Protein AF-0000000068399308 (afdb_homodimer)

Foldseek 3Di:
DQCQDDQDDDPQWTWTDHPVGIDIDNVVVVCCCQQPVVLVVLQVLLVVVCVVCVFVVVCNVLSVVLNVCSNHDDVVSVVSSVVVVVVCVVQVQWGWDQDPPPPRDTDTDRNVPVVPVVPPPDDDD/DQCQDDQDDDPQWTWTDDPVGIDIDNVVVVCCCQQPVVLVVLQVLLVVVCVVCVFVVVCNVLSVVLNVCSNHDDVVSVVSSVVVVVVCVVQVQWGWDQDPPPPRDTDTDRNVPVVPVVPPPPPDD

Secondary structure (DSSP, 8-state):
-------EEETTEEEEEETTEEEEE-HHHHHHIIIIIHHHHHHHHHHHHHHHTTT-GGGHHHHHHHHTTSSS--HHHHHHHHHHHHHHHHTTTEEEEEESSSS--EEEEEHHHHHHTTGGG----/-------EEETTEEEEEETTEEEEE-HHHHHHIIIIIHHHHHHHHHHHHHHHTTT-GGGHHHHHHHHTTSSS--HHHHHHHHHHHHHHHHTTTEEEEEESSSS--EEEEEHHHHHHGGGGGSS--

Radius of gyration: 27.24 Å; Cα contacts (8 Å, |Δi|>4): 311; chains: 2; bounding box: 40×94×61 Å

Structure (mmCIF, N/CA/C/O backbone):
data_AF-0000000068399308-model_v1
#
loop_
_entity.id
_entity.type
_entity.pdbx_description
1 polymer 'Uncharacterized protein LOC113787748'
#
loop_
_atom_site.group_PDB
_atom_site.id
_atom_site.type_symbol
_atom_site.label_atom_id
_atom_site.label_alt_id
_atom_site.label_comp_id
_atom_site.label_asym_id
_atom_site.label_entity_id
_atom_site.label_seq_id
_atom_site.pdbx_PDB_ins_code
_atom_site.Cartn_x
_atom_site.Cartn_y
_atom_site.Cartn_z
_atom_site.occupancy
_atom_site.B_iso_or_equiv
_atom_site.auth_seq_id
_atom_site.auth_comp_id
_atom_site.auth_asym_id
_atom_site.auth_atom_id
_atom_site.pdbx_PDB_model_num
ATOM 1 N N . MET A 1 1 ? -19.453 37.094 15.891 1 27.92 1 MET A N 1
ATOM 2 C CA . MET A 1 1 ? -19.266 36.25 14.711 1 27.92 1 MET A CA 1
ATOM 3 C C . MET A 1 1 ? -17.844 36.375 14.172 1 27.92 1 MET A C 1
ATOM 5 O O . MET A 1 1 ? -17.438 37.438 13.711 1 27.92 1 MET A O 1
ATOM 9 N N . GLU A 1 2 ? -16.797 35.938 14.938 1 38.34 2 GLU A N 1
ATOM 10 C CA . GLU A 1 2 ? -15.375 36.156 14.68 1 38.34 2 GLU A CA 1
ATOM 11 C C . GLU A 1 2 ? -14.992 35.75 13.266 1 38.34 2 GLU A C 1
ATOM 13 O O . GLU A 1 2 ? -15.445 34.688 12.781 1 38.34 2 GLU A O 1
ATOM 18 N N . ASP A 1 3 ? -14.906 36.688 12.398 1 38.88 3 ASP A N 1
ATOM 19 C CA . ASP A 1 3 ? -14.562 36.594 10.984 1 38.88 3 ASP A CA 1
ATOM 20 C C . ASP A 1 3 ? -13.391 35.656 10.758 1 38.88 3 ASP A C 1
ATOM 22 O O . ASP A 1 3 ? -12.242 36 11.031 1 38.88 3 ASP A O 1
ATOM 26 N N . LEU A 1 4 ? -13.414 34.406 11.289 1 45.75 4 LEU A N 1
ATOM 27 C CA . LEU A 1 4 ? -12.422 33.531 10.688 1 45.75 4 LEU A CA 1
ATOM 28 C C . LEU A 1 4 ? -12.148 33.906 9.242 1 45.75 4 LEU A C 1
ATOM 30 O O . LEU A 1 4 ? -13.062 33.906 8.406 1 45.75 4 LEU A O 1
ATOM 34 N N . GLY A 1 5 ? -11.406 34.969 9.086 1 51.38 5 GLY A N 1
ATOM 35 C CA . GLY A 1 5 ? -11.094 35.375 7.73 1 51.38 5 GLY A CA 1
ATOM 36 C C . GLY A 1 5 ? -11.156 34.219 6.73 1 51.38 5 GLY A C 1
ATOM 37 O O . GLY A 1 5 ? -11.5 33.094 7.082 1 51.38 5 GLY A O 1
ATOM 38 N N . THR A 1 6 ? -11 34.531 5.43 1 59.31 6 THR A N 1
ATOM 39 C CA . THR A 1 6 ? -11.148 33.75 4.199 1 59.31 6 THR A CA 1
ATOM 40 C C . THR A 1 6 ? -10.242 32.531 4.211 1 59.31 6 THR A C 1
ATOM 42 O O . THR A 1 6 ? -9.023 32.656 4.367 1 59.31 6 THR A O 1
ATOM 45 N N . LEU A 1 7 ? -10.742 31.422 4.742 1 59.53 7 LEU A N 1
ATOM 46 C CA . LEU A 1 7 ? -10.086 30.141 4.492 1 59.53 7 LEU A CA 1
ATOM 47 C C . LEU A 1 7 ? -9.695 30.016 3.023 1 59.53 7 LEU A C 1
ATOM 49 O O . LEU A 1 7 ? -10.531 30.188 2.135 1 59.53 7 LEU A O 1
ATOM 53 N N . ARG A 1 8 ? -8.391 30.172 2.805 1 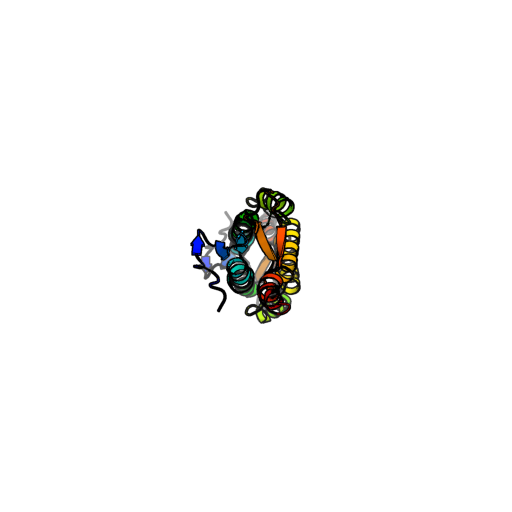74.12 8 ARG A N 1
ATOM 54 C CA . ARG A 1 8 ? -7.898 29.92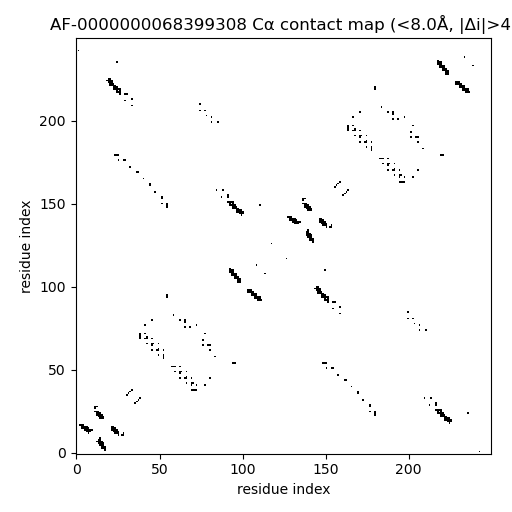2 1.452 1 74.12 8 ARG A CA 1
ATOM 55 C C . ARG A 1 8 ? -7.199 28.578 1.355 1 74.12 8 ARG A C 1
ATOM 57 O O . ARG A 1 8 ? -6.785 28.016 2.371 1 74.12 8 ARG A O 1
ATOM 64 N N . HIS A 1 9 ? -7.457 27.969 0.328 1 73.62 9 HIS A N 1
ATOM 65 C CA . HIS A 1 9 ? -6.73 26.75 -0.009 1 73.62 9 HIS A CA 1
ATOM 66 C C . HIS A 1 9 ? -5.609 27.031 -1.006 1 73.62 9 HIS A C 1
ATOM 68 O O . HIS A 1 9 ? -5.824 27.703 -2.008 1 73.62 9 HIS A O 1
ATOM 74 N N . PHE A 1 10 ? -4.422 26.719 -0.503 1 71.56 10 PHE A N 1
ATOM 75 C CA . PHE A 1 10 ? -3.27 26.859 -1.385 1 71.56 10 PHE A CA 1
ATOM 76 C C . PHE A 1 10 ? -2.512 25.547 -1.504 1 71.56 10 PHE A C 1
ATOM 78 O O . PHE A 1 10 ? -1.977 25.031 -0.515 1 71.56 10 PHE A O 1
ATOM 85 N N . LEU A 1 11 ? -2.504 24.922 -2.609 1 73.88 11 LEU A N 1
ATOM 86 C CA . LEU A 1 11 ? -1.76 23.703 -2.893 1 73.88 11 LEU A CA 1
ATOM 87 C C . LEU A 1 11 ? -2.109 22.609 -1.889 1 73.88 11 LEU A C 1
ATOM 89 O O . LEU A 1 11 ? -1.225 21.906 -1.407 1 73.88 11 LEU A O 1
ATOM 93 N N . GLY A 1 12 ? -3.338 22.641 -1.432 1 80.44 12 GLY A N 1
ATOM 94 C CA . GLY A 1 12 ? -3.773 21.594 -0.534 1 80.44 12 GLY A CA 1
ATOM 95 C C . GLY A 1 12 ? -3.598 21.938 0.931 1 80.44 12 GLY A C 1
ATOM 96 O O . GLY A 1 12 ? -3.855 21.109 1.809 1 80.44 12 GLY A O 1
ATOM 97 N N . ILE A 1 13 ? -3.193 23.172 1.208 1 90.94 13 ILE A N 1
ATOM 98 C CA . ILE A 1 13 ? -3.037 23.672 2.566 1 90.94 13 ILE A CA 1
ATOM 99 C C . ILE A 1 13 ? -4.168 24.641 2.889 1 90.94 13 ILE A C 1
ATOM 101 O O . ILE A 1 13 ? -4.465 25.547 2.098 1 90.94 13 ILE A O 1
ATOM 105 N N . GLU A 1 14 ? -4.809 24.438 3.979 1 92 14 GLU A N 1
ATOM 106 C CA . GLU A 1 14 ? -5.82 25.359 4.484 1 92 14 GLU A CA 1
ATOM 107 C C . GLU A 1 14 ? -5.184 26.469 5.309 1 92 14 GLU A C 1
ATOM 109 O O . GLU A 1 14 ? -4.398 26.219 6.219 1 92 14 GLU A O 1
ATOM 114 N N . VAL A 1 15 ? -5.523 27.734 4.883 1 89.5 15 VAL A N 1
ATOM 115 C CA . VAL A 1 15 ? -4.992 28.891 5.598 1 89.5 15 VAL A CA 1
ATOM 116 C C . VAL A 1 15 ? -6.137 29.703 6.203 1 89.5 15 VAL A C 1
ATOM 118 O O . VAL A 1 15 ? -7.078 30.078 5.5 1 89.5 15 VAL A O 1
ATOM 121 N N . ALA A 1 16 ? -6.129 29.828 7.52 1 87.06 16 ALA A N 1
ATOM 122 C CA . ALA A 1 16 ? -7.086 30.688 8.211 1 87.06 16 ALA A CA 1
ATOM 123 C C . ALA A 1 16 ? -6.387 31.891 8.836 1 87.06 16 ALA A C 1
ATOM 125 O O . ALA A 1 16 ? -5.305 31.766 9.422 1 87.06 16 ALA A O 1
ATOM 126 N N . TYR A 1 17 ? -6.949 33.031 8.602 1 84.19 17 TYR A N 1
ATOM 127 C CA . TYR A 1 17 ? -6.371 34.281 9.109 1 84.19 17 TYR A CA 1
ATOM 128 C C . TYR A 1 17 ? -7.211 34.844 10.25 1 84.19 17 TYR A C 1
ATOM 130 O O . TYR A 1 17 ? -8.445 34.812 10.203 1 84.19 17 TYR A O 1
ATOM 138 N N . SER A 1 18 ? -6.5 35.219 11.289 1 79.56 18 SER A N 1
ATOM 139 C CA . SER A 1 18 ? -7.102 36 12.367 1 79.56 18 SER A CA 1
ATOM 140 C C . SER A 1 18 ? -6.195 37.156 12.805 1 79.56 18 SER A C 1
ATOM 142 O O . SER A 1 18 ? -5.027 37.188 12.414 1 79.56 18 SER A O 1
ATOM 144 N N . PRO A 1 19 ? -6.746 38.094 13.492 1 80.44 19 PRO A N 1
ATOM 145 C CA . PRO A 1 19 ? -5.902 39.188 14.008 1 80.44 19 PRO A CA 1
ATOM 146 C C . PRO A 1 19 ? -4.699 38.656 14.789 1 80.44 19 PRO A C 1
ATOM 148 O O . PRO A 1 19 ? -3.689 39.375 14.914 1 80.44 19 PRO A O 1
ATOM 151 N N . LYS A 1 20 ? -4.777 37.406 15.203 1 80.81 20 LYS A N 1
ATOM 152 C CA . LYS A 1 20 ? -3.709 36.812 16 1 80.81 20 LYS A CA 1
ATOM 153 C C . LYS A 1 20 ? -2.623 36.219 15.109 1 80.81 20 LYS A C 1
ATOM 155 O O . LYS A 1 20 ? -1.509 35.938 15.57 1 80.81 20 LYS A O 1
ATOM 160 N N . GLY A 1 21 ? -2.994 35.969 13.844 1 86.88 21 GLY A N 1
ATOM 161 C CA . GLY A 1 21 ? -2.016 35.375 12.945 1 86.88 21 GLY A CA 1
ATOM 162 C C . GLY A 1 21 ? -2.625 34.406 11.945 1 86.88 21 GLY A C 1
ATOM 163 O O . GLY A 1 21 ? -3.787 34.562 11.562 1 86.88 21 GLY A O 1
ATOM 164 N N . TYR A 1 22 ? -1.712 33.562 11.367 1 87.06 22 TYR A N 1
ATOM 165 C CA . TYR A 1 22 ? -2.113 32.594 10.344 1 87.06 22 TYR A CA 1
ATOM 166 C C . TYR A 1 22 ? -2.086 31.188 10.891 1 87.06 22 TYR A C 1
ATOM 168 O O . TYR A 1 22 ? -1.162 30.812 11.617 1 87.06 22 TYR A O 1
ATOM 176 N N . LEU A 1 23 ? -3.25 30.484 10.68 1 88.81 23 LEU A N 1
ATOM 177 C CA . LEU A 1 23 ? -3.328 29.062 10.992 1 88.81 23 LEU A CA 1
ATOM 178 C C . LEU A 1 23 ? -3.266 28.219 9.719 1 88.81 23 LEU A C 1
ATOM 180 O O . LEU A 1 23 ? -4.078 28.406 8.805 1 88.81 23 LEU A O 1
ATOM 184 N N . LEU A 1 24 ? -2.223 27.359 9.633 1 91.69 24 LEU A N 1
ATOM 185 C CA . LEU A 1 24 ? -2.066 26.469 8.492 1 91.69 24 LEU A CA 1
ATOM 186 C C . LEU A 1 24 ? -2.443 25.031 8.875 1 91.69 24 LEU A C 1
ATOM 188 O O . LEU A 1 24 ? -2.004 24.531 9.906 1 91.69 24 LEU A O 1
ATOM 192 N N . SER A 1 25 ? -3.299 24.391 8.055 1 93 25 SER A N 1
ATOM 193 C CA . SER A 1 25 ? -3.734 23.031 8.328 1 93 25 SER A CA 1
ATOM 194 C C . SER A 1 25 ? -3.746 22.188 7.055 1 93 25 SER A C 1
ATOM 196 O O . SER A 1 25 ? -4.047 22.688 5.973 1 93 25 SER A O 1
ATOM 198 N N . GLN A 1 26 ? -3.355 20.938 7.215 1 94.06 26 GLN A N 1
ATOM 199 C CA . GLN A 1 26 ? -3.492 19.953 6.145 1 94.06 26 GLN A CA 1
ATOM 200 C C . GLN A 1 26 ? -4.441 18.828 6.551 1 94.06 26 GLN A C 1
ATOM 202 O O . GLN A 1 26 ? -4.297 17.703 6.094 1 94.06 26 GLN A O 1
ATOM 207 N N . SER A 1 27 ? -5.387 19.156 7.375 1 93.88 27 SER A N 1
ATOM 208 C CA . SER A 1 27 ? -6.297 18.141 7.914 1 93.88 27 SER A CA 1
ATOM 209 C C . SER A 1 27 ? -7.098 17.469 6.801 1 93.88 27 SER A C 1
ATOM 211 O O . SER A 1 27 ? -7.277 16.25 6.805 1 93.88 27 SER A O 1
ATOM 213 N N . LYS A 1 28 ? -7.492 18.25 5.848 1 94.31 28 LYS A N 1
ATOM 214 C CA . LYS A 1 28 ? -8.273 17.672 4.75 1 94.31 28 LYS A CA 1
ATOM 215 C C . LYS A 1 28 ? -7.422 16.734 3.902 1 94.31 28 LYS A C 1
ATOM 217 O O . LYS A 1 28 ? -7.906 15.703 3.434 1 94.31 28 LYS A O 1
ATOM 222 N N . TYR A 1 29 ? -6.219 17.156 3.752 1 95.12 29 TYR A N 1
ATOM 223 C CA . TYR A 1 29 ? -5.30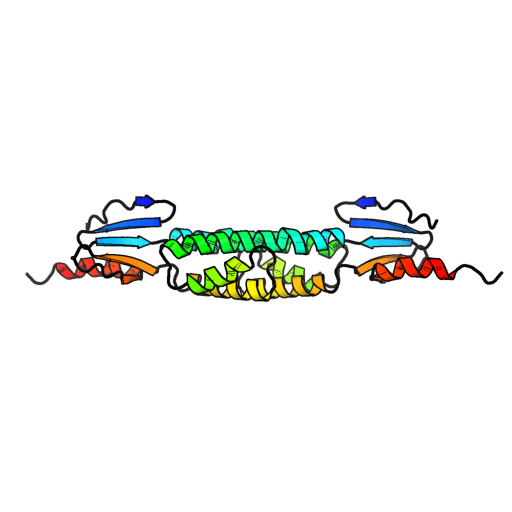5 16.312 2.99 1 95.12 29 TYR A CA 1
ATOM 224 C C . TYR A 1 29 ? -5.039 14.992 3.713 1 95.12 29 TYR A C 1
ATOM 226 O O . TYR A 1 29 ? -5.035 13.93 3.094 1 95.12 29 TYR A O 1
ATOM 234 N N . ILE A 1 30 ? -4.906 15.039 4.984 1 96.56 30 ILE A N 1
ATOM 235 C CA . ILE A 1 30 ? -4.676 13.844 5.781 1 96.56 30 ILE A CA 1
ATOM 236 C C . ILE A 1 30 ? -5.898 12.93 5.707 1 96.56 30 ILE A C 1
ATOM 238 O O . ILE A 1 30 ? -5.766 11.711 5.547 1 96.56 30 ILE A O 1
ATOM 242 N N . VAL A 1 31 ? -7.031 13.523 5.789 1 95.75 31 VAL A N 1
ATOM 243 C CA . VAL A 1 31 ? -8.266 12.75 5.695 1 95.75 31 VAL A CA 1
ATOM 244 C C . VAL A 1 31 ? -8.336 12.055 4.336 1 95.75 31 VAL A C 1
ATOM 246 O O . VAL A 1 31 ? -8.719 10.891 4.246 1 95.75 31 VAL A O 1
ATOM 249 N N . ASN A 1 32 ? -7.891 12.742 3.307 1 95.94 32 ASN A N 1
ATOM 250 C CA . ASN A 1 32 ? -7.867 12.141 1.976 1 95.94 32 ASN A CA 1
ATOM 251 C C . ASN A 1 32 ? -6.91 10.953 1.913 1 95.94 32 ASN A C 1
ATOM 253 O O . ASN A 1 32 ? -7.227 9.93 1.301 1 95.94 32 ASN A O 1
ATOM 257 N N . ILE A 1 33 ? -5.805 11.086 2.547 1 96.56 33 ILE A N 1
ATOM 258 C CA . ILE A 1 33 ? -4.852 9.984 2.58 1 96.56 33 ILE A CA 1
ATOM 259 C C . ILE A 1 33 ? -5.469 8.789 3.303 1 96.56 33 ILE A C 1
ATOM 261 O O . ILE A 1 33 ? -5.469 7.672 2.781 1 96.56 33 ILE A O 1
ATOM 265 N N . LEU A 1 34 ? -6.102 9.047 4.449 1 96.25 3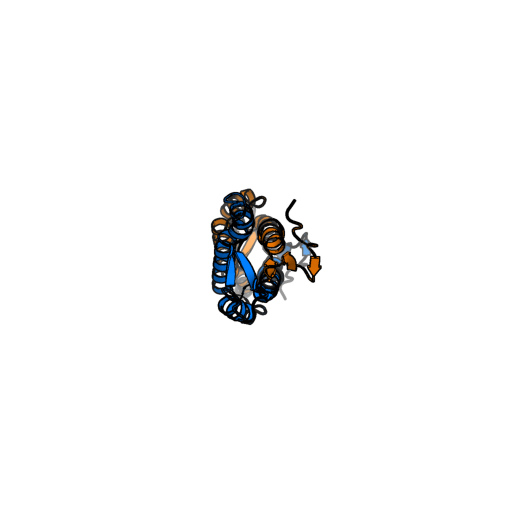4 LEU A N 1
ATOM 266 C CA . LEU A 1 34 ? -6.547 7.996 5.352 1 96.25 34 LEU A CA 1
ATOM 267 C C . LEU A 1 34 ? -7.812 7.328 4.824 1 96.25 34 LEU A C 1
ATOM 269 O O . LEU A 1 34 ? -8 6.121 5 1 96.25 34 LEU A O 1
ATOM 273 N N . GLU A 1 35 ? -8.609 8.055 4.098 1 96.25 35 GLU A N 1
ATOM 274 C CA . GLU A 1 35 ? -9.938 7.535 3.779 1 96.25 35 GLU A CA 1
ATOM 275 C C . GLU A 1 35 ? -10.062 7.203 2.295 1 96.25 35 GLU A C 1
ATOM 277 O O . GLU A 1 35 ? -10.992 6.504 1.885 1 96.25 35 GLU A O 1
ATOM 282 N N . GLN A 1 36 ? -9.102 7.684 1.514 1 95.62 36 GLN A N 1
ATOM 283 C CA . GLN A 1 36 ? -9.211 7.445 0.079 1 95.62 36 GLN A CA 1
ATOM 284 C C . GLN A 1 36 ? -7.973 6.746 -0.465 1 95.62 36 GLN A C 1
ATOM 286 O O . GLN A 1 36 ? -8.031 5.582 -0.864 1 95.62 36 GLN A O 1
ATOM 291 N N . ALA A 1 37 ? -6.828 7.41 -0.315 1 95.75 37 ALA A N 1
ATOM 292 C CA . ALA A 1 37 ? -5.621 6.863 -0.933 1 95.75 37 ALA A CA 1
ATOM 293 C C . ALA A 1 37 ? -5.23 5.535 -0.293 1 95.75 37 ALA A C 1
ATOM 295 O O . ALA A 1 37 ? -5.059 4.531 -0.988 1 95.75 37 ALA A O 1
ATOM 296 N N . TYR A 1 38 ? -5.219 5.512 1.005 1 97 38 TYR A N 1
ATOM 297 C CA . TYR A 1 38 ? -4.773 4.352 1.769 1 97 38 TYR A CA 1
ATOM 298 C C . TYR A 1 38 ? -5.676 3.15 1.518 1 97 38 TYR A C 1
ATOM 300 O O . TYR A 1 38 ? -5.207 2.082 1.122 1 97 38 TYR A O 1
ATOM 308 N N . PRO A 1 39 ? -6.984 3.234 1.577 1 97.38 39 PRO A N 1
ATOM 309 C CA . PRO A 1 39 ? -7.848 2.09 1.278 1 97.38 39 PRO A CA 1
ATOM 310 C C . PRO A 1 39 ? -7.805 1.688 -0.194 1 97.38 39 PRO A C 1
ATOM 312 O O . PRO A 1 39 ? -7.898 0.5 -0.516 1 97.38 39 PRO A O 1
ATOM 315 N N . THR A 1 40 ? -7.637 2.645 -1.091 1 97.56 40 THR A N 1
ATOM 316 C CA . THR A 1 40 ? -7.598 2.359 -2.521 1 97.56 40 THR A CA 1
ATOM 317 C C . THR A 1 40 ? -6.355 1.543 -2.873 1 97.56 40 THR A C 1
ATOM 319 O O . THR A 1 40 ? -6.434 0.591 -3.654 1 97.56 40 THR A O 1
ATOM 322 N N . LEU A 1 41 ? -5.25 1.895 -2.262 1 97.94 41 LEU A N 1
ATOM 323 C CA . LEU A 1 41 ? -4.012 1.159 -2.494 1 97.94 41 LEU A CA 1
ATOM 324 C C . LEU A 1 41 ? -4.117 -0.264 -1.957 1 97.94 41 LEU A C 1
ATOM 326 O O . LEU A 1 41 ? -3.66 -1.211 -2.602 1 97.94 41 LEU A O 1
ATOM 330 N N . TYR A 1 42 ? -4.754 -0.415 -0.798 1 98.25 42 TYR A N 1
ATOM 331 C CA . TYR A 1 42 ? -5.012 -1.728 -0.215 1 98.25 42 TYR A CA 1
ATOM 332 C C . TYR A 1 42 ? -5.84 -2.59 -1.16 1 98.25 42 TYR A C 1
ATOM 334 O O . TYR A 1 42 ? -5.465 -3.725 -1.465 1 98.25 42 TYR A O 1
ATOM 342 N N . ARG A 1 43 ? -6.879 -2.021 -1.68 1 98.19 43 ARG A N 1
ATOM 343 C CA . ARG A 1 43 ? -7.785 -2.738 -2.57 1 98.19 43 ARG A CA 1
ATOM 344 C C . ARG A 1 43 ? -7.074 -3.168 -3.848 1 98.19 43 ARG A C 1
ATOM 346 O O . ARG A 1 43 ? -7.238 -4.297 -4.309 1 98.19 43 ARG A O 1
ATOM 353 N N . THR A 1 44 ? -6.273 -2.279 -4.355 1 98 44 THR A N 1
ATOM 354 C CA . THR A 1 44 ? -5.539 -2.57 -5.582 1 98 44 THR A CA 1
ATOM 355 C C . THR A 1 44 ? -4.625 -3.779 -5.395 1 98 44 THR A C 1
ATOM 357 O O . THR A 1 44 ? -4.629 -4.699 -6.211 1 98 44 THR A O 1
ATOM 360 N N . LEU A 1 45 ? -3.904 -3.787 -4.27 1 97.94 45 LEU A N 1
ATOM 361 C CA . LEU A 1 45 ? -2.973 -4.883 -4.027 1 97.94 45 LEU A CA 1
ATOM 362 C C . LEU A 1 45 ? -3.723 -6.18 -3.746 1 97.94 45 LEU A C 1
ATOM 364 O O . LEU A 1 45 ? -3.385 -7.23 -4.301 1 97.94 45 LEU A O 1
ATOM 368 N N . VAL A 1 46 ? -4.801 -6.094 -2.971 1 98.5 46 VAL A N 1
ATOM 369 C CA . VAL A 1 46 ? -5.57 -7.273 -2.596 1 98.5 46 VAL A CA 1
ATOM 370 C C . VAL A 1 46 ? -6.27 -7.848 -3.826 1 98.5 46 VAL A C 1
ATOM 372 O O . VAL A 1 46 ? -6.359 -9.062 -3.988 1 98.5 46 VAL A O 1
ATOM 375 N N . ASP A 1 47 ? -6.703 -7.039 -4.742 1 97.81 47 ASP A N 1
ATOM 376 C CA . ASP A 1 47 ? -7.301 -7.504 -5.992 1 97.81 47 ASP A CA 1
ATOM 377 C C . ASP A 1 47 ? -6.305 -8.336 -6.797 1 97.81 47 ASP A C 1
ATOM 379 O O . ASP A 1 47 ? -6.668 -9.367 -7.367 1 97.81 47 ASP A O 1
ATOM 383 N N . SER A 1 48 ? -5.105 -7.836 -6.812 1 97.31 48 SER A N 1
ATOM 384 C CA . SER A 1 48 ? -4.07 -8.586 -7.52 1 97.31 48 SER A CA 1
ATOM 385 C C . SER A 1 48 ? -3.83 -9.945 -6.867 1 97.31 48 SER A C 1
ATOM 387 O O . SER A 1 48 ? -3.617 -10.945 -7.559 1 97.31 48 SER A O 1
ATOM 389 N N . LEU A 1 49 ? -3.896 -10.031 -5.559 1 98 49 LEU A N 1
ATOM 390 C CA . LEU A 1 49 ? -3.691 -11.273 -4.836 1 98 49 LEU A CA 1
ATOM 391 C C . LEU A 1 49 ? -4.852 -12.234 -5.066 1 98 49 LEU A C 1
ATOM 393 O O . LEU A 1 49 ? -4.652 -13.445 -5.18 1 98 49 LEU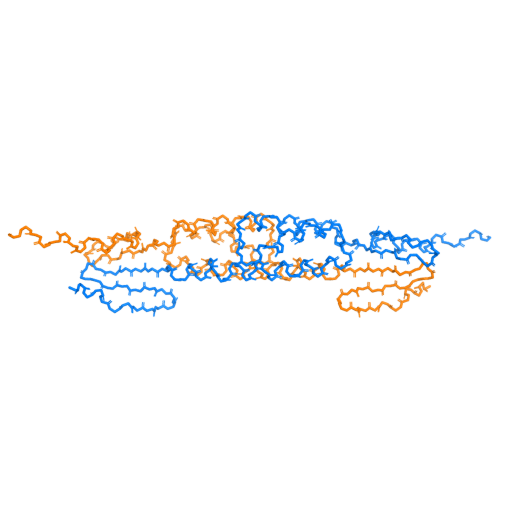 A O 1
ATOM 397 N N . VAL A 1 50 ? -6.109 -11.688 -5.129 1 97.88 50 VAL A N 1
ATOM 398 C CA . VAL A 1 50 ? -7.289 -12.508 -5.387 1 97.88 50 VAL A CA 1
ATOM 399 C C . VAL A 1 50 ? -7.141 -13.211 -6.734 1 97.88 50 VAL A C 1
ATOM 401 O O . VAL A 1 50 ? -7.445 -14.406 -6.855 1 97.88 50 VAL A O 1
ATOM 404 N N . TYR A 1 51 ? -6.57 -12.531 -7.672 1 96.19 51 TYR A N 1
ATOM 405 C CA . TYR A 1 51 ? -6.363 -13.094 -9 1 96.19 51 TYR A CA 1
ATOM 406 C C . TYR A 1 51 ? -5.375 -14.258 -8.945 1 96.19 51 TYR A C 1
ATOM 408 O O . TYR A 1 51 ? -5.535 -15.25 -9.664 1 96.19 51 TYR A O 1
ATOM 416 N N . LEU A 1 52 ? -4.398 -14.148 -8.117 1 95.81 52 LEU A N 1
ATOM 417 C CA . LEU A 1 52 ? -3.375 -15.18 -7.973 1 95.81 52 LEU A CA 1
ATOM 418 C C . LEU A 1 52 ? -3.979 -16.469 -7.441 1 95.81 52 LEU A C 1
ATOM 420 O O . LEU A 1 52 ? -3.479 -17.562 -7.73 1 95.81 52 LEU A O 1
ATOM 424 N N . THR A 1 53 ? -5.059 -16.391 -6.691 1 95.94 53 THR A N 1
ATOM 425 C CA . THR A 1 53 ? -5.602 -17.547 -6.004 1 95.94 53 THR A CA 1
ATOM 426 C C . THR A 1 53 ? -6.227 -18.516 -6.996 1 95.94 53 THR A C 1
ATOM 428 O O . THR A 1 53 ? -6.586 -19.641 -6.633 1 95.94 53 THR A O 1
ATOM 431 N N . ILE A 1 54 ? -6.352 -18.156 -8.258 1 92.75 54 ILE A N 1
ATOM 432 C CA . ILE A 1 54 ? -6.875 -19.031 -9.297 1 92.75 54 ILE A CA 1
ATOM 433 C C . ILE A 1 54 ? -6.047 -20.312 -9.344 1 92.75 54 ILE A C 1
ATOM 435 O O . ILE A 1 54 ? -6.602 -21.422 -9.398 1 92.75 54 ILE A O 1
ATOM 439 N N . ILE A 1 55 ? -4.672 -20.203 -9.227 1 92.06 55 ILE A N 1
ATOM 440 C CA . ILE A 1 55 ? -3.877 -21.422 -9.297 1 92.06 55 ILE A CA 1
ATOM 441 C C . ILE A 1 55 ? -2.988 -21.531 -8.062 1 92.06 55 ILE A C 1
ATOM 443 O O . ILE A 1 55 ? -2.094 -22.391 -8.008 1 92.06 55 ILE A O 1
ATOM 447 N N . ARG A 1 56 ? -3.146 -20.516 -7.109 1 93.81 56 ARG A N 1
ATOM 448 C CA . ARG A 1 56 ? -2.404 -20.547 -5.852 1 93.81 56 ARG A CA 1
ATOM 449 C C . ARG A 1 56 ? -3.342 -20.75 -4.668 1 93.81 56 ARG A C 1
ATOM 451 O O . ARG A 1 56 ? -3.52 -19.859 -3.84 1 93.81 56 ARG A O 1
ATOM 458 N N . PRO A 1 57 ? -3.91 -21.953 -4.582 1 93.25 57 PRO A N 1
ATOM 459 C CA . PRO A 1 57 ? -4.82 -22.234 -3.471 1 93.25 57 PRO A CA 1
ATOM 460 C C . PRO A 1 57 ? -4.125 -22.172 -2.111 1 93.25 57 PRO A C 1
ATOM 462 O O . PRO A 1 57 ? -4.789 -22 -1.085 1 93.25 57 PRO A O 1
ATOM 465 N N . ASP A 1 58 ? -2.799 -22.281 -2.014 1 95.81 58 ASP A N 1
ATOM 466 C CA . ASP A 1 58 ? -2.023 -22.266 -0.778 1 95.81 58 ASP A CA 1
ATOM 467 C C . ASP A 1 58 ? -2.166 -20.922 -0.056 1 95.81 58 ASP A C 1
ATOM 469 O O . ASP A 1 58 ? -2.021 -20.859 1.166 1 95.81 58 ASP A O 1
ATOM 473 N N . ILE A 1 59 ? -2.572 -19.859 -0.792 1 97.62 59 ILE A N 1
ATOM 474 C CA . ILE A 1 59 ? -2.756 -18.578 -0.121 1 97.62 59 ILE A CA 1
ATOM 475 C C . ILE A 1 59 ? -4.23 -18.188 -0.146 1 97.62 59 ILE A C 1
ATOM 477 O O . ILE A 1 59 ? -4.598 -17.094 0.282 1 97.62 59 ILE A O 1
ATOM 481 N N . GLY A 1 60 ? -5.07 -19.047 -0.735 1 97.94 60 GLY A N 1
ATOM 482 C CA . GLY A 1 60 ? -6.473 -18.734 -0.96 1 97.94 60 GLY A CA 1
ATOM 483 C C . GLY A 1 60 ? -7.188 -18.266 0.293 1 97.94 60 GLY A C 1
ATOM 484 O O . GLY A 1 60 ? -7.887 -17.25 0.273 1 97.94 60 GLY A O 1
ATOM 485 N N . TYR A 1 61 ? -6.918 -19 1.377 1 98.06 61 TYR A N 1
ATOM 486 C CA . TYR A 1 61 ? -7.617 -18.703 2.623 1 98.06 61 TYR A CA 1
ATOM 487 C C . TYR A 1 61 ? -7.23 -17.344 3.162 1 98.06 61 TYR A C 1
ATOM 489 O O . TYR A 1 61 ? -8.102 -16.516 3.48 1 98.06 61 TYR A O 1
ATOM 497 N N . ILE A 1 62 ? -5.969 -17.047 3.285 1 98.56 62 ILE A N 1
ATOM 498 C CA . ILE A 1 62 ? -5.504 -15.797 3.887 1 98.56 62 ILE A CA 1
ATOM 499 C C . ILE A 1 62 ? -5.879 -14.625 2.99 1 98.56 62 ILE A C 1
ATOM 501 O O . ILE A 1 62 ? -6.195 -13.539 3.482 1 98.56 62 ILE A O 1
ATOM 505 N N . VAL A 1 63 ? -5.914 -14.781 1.677 1 98.69 63 VAL A N 1
ATOM 506 C CA . VAL A 1 63 ? -6.316 -13.727 0.75 1 98.69 63 VAL A CA 1
ATOM 507 C C . VAL A 1 63 ? -7.812 -13.445 0.905 1 98.69 63 VAL A C 1
ATOM 509 O O . VAL A 1 63 ? -8.242 -12.297 0.844 1 98.69 63 VAL A O 1
ATOM 512 N N . HIS A 1 64 ? -8.555 -14.531 1.164 1 98.31 64 HIS A N 1
ATOM 513 C CA . HIS A 1 64 ? -9.984 -14.352 1.399 1 98.31 64 HIS A CA 1
ATOM 514 C C . HIS A 1 64 ? -10.242 -13.516 2.648 1 98.31 64 HIS A C 1
ATOM 516 O O . HIS A 1 64 ? -11.102 -12.633 2.645 1 98.31 64 HIS A O 1
ATOM 522 N N . ILE A 1 65 ? -9.484 -13.758 3.666 1 98.12 65 ILE A N 1
ATOM 523 C CA . ILE A 1 65 ? -9.633 -13.031 4.922 1 98.12 65 ILE A CA 1
ATOM 524 C C . ILE A 1 65 ? -9.359 -11.547 4.691 1 98.12 65 ILE A C 1
ATOM 526 O O . ILE A 1 65 ? -10.172 -10.695 5.047 1 98.12 65 ILE A O 1
ATOM 530 N N . VAL A 1 66 ? -8.219 -11.203 4.039 1 98.31 66 VAL A N 1
ATOM 531 C CA . VAL A 1 66 ? -7.859 -9.797 3.893 1 98.31 66 VAL A CA 1
ATOM 532 C C . VAL A 1 66 ? -8.812 -9.117 2.906 1 98.31 66 VAL A C 1
ATOM 534 O O . VAL A 1 66 ? -9.016 -7.906 2.967 1 98.31 66 VAL A O 1
ATOM 537 N N . ASN A 1 67 ? -9.422 -9.859 1.978 1 98.5 67 ASN A N 1
ATOM 538 C CA . ASN A 1 67 ? -10.352 -9.32 0.99 1 98.5 67 ASN A CA 1
ATOM 539 C C . ASN A 1 67 ? -11.641 -8.828 1.642 1 98.5 67 ASN A C 1
ATOM 541 O O . ASN A 1 67 ? -12.328 -7.973 1.092 1 98.5 67 ASN A O 1
ATOM 545 N N . GLN A 1 68 ? -11.906 -9.281 2.832 1 98.06 68 GLN A N 1
ATOM 546 C CA . GLN A 1 68 ? -13.109 -8.875 3.549 1 98.06 68 GLN A CA 1
ATOM 547 C C . GLN A 1 68 ? -12.992 -7.445 4.062 1 98.06 68 GLN A C 1
ATOM 549 O O . GLN A 1 68 ? -14 -6.793 4.344 1 98.06 68 GLN A O 1
ATOM 554 N N . PHE A 1 69 ? -11.812 -6.902 4.129 1 97.62 69 PHE A N 1
ATOM 555 C CA . PHE A 1 69 ? -11.594 -5.617 4.785 1 97.62 69 PHE A CA 1
ATOM 556 C C . PHE A 1 69 ? -11.172 -4.559 3.777 1 97.62 69 PHE A C 1
ATOM 558 O O . PHE A 1 69 ? -10.617 -3.523 4.152 1 97.62 69 PHE A O 1
ATOM 565 N N . VAL A 1 70 ? -11.438 -4.82 2.48 1 96.88 70 VAL A N 1
ATOM 566 C CA . VAL A 1 70 ? -10.953 -3.932 1.43 1 96.88 70 VAL A CA 1
ATOM 567 C C . VAL A 1 70 ? -11.641 -2.576 1.536 1 96.88 70 VAL A C 1
ATOM 569 O O . VAL A 1 70 ? -11.102 -1.559 1.098 1 96.88 70 VAL A O 1
ATOM 572 N N . VAL A 1 71 ? -12.836 -2.48 2.164 1 95 71 VAL A N 1
ATOM 573 C CA . VAL A 1 71 ? -13.602 -1.243 2.273 1 95 71 VAL A CA 1
ATOM 574 C C . VAL A 1 71 ? -12.984 -0.345 3.342 1 95 71 VAL A C 1
ATOM 576 O O . VAL A 1 71 ? -12.914 0.874 3.17 1 95 71 VAL A O 1
ATOM 579 N N . SER A 1 72 ? -12.523 -0.925 4.461 1 95.31 72 SER A N 1
ATOM 580 C CA . SER A 1 72 ? -11.938 -0.174 5.57 1 95.31 72 SER A CA 1
ATOM 581 C C . SER A 1 72 ? -10.75 -0.916 6.176 1 95.31 72 SER A C 1
ATOM 583 O O . SER A 1 72 ? -10.844 -1.423 7.297 1 95.31 72 SER A O 1
ATOM 585 N N . PRO A 1 73 ? -9.641 -0.916 5.441 1 97 73 PRO A N 1
ATOM 586 C CA . PRO A 1 73 ? -8.477 -1.647 5.938 1 97 73 PRO A CA 1
ATOM 587 C C . PRO A 1 73 ? -7.781 -0.935 7.098 1 97 73 PRO A C 1
ATOM 589 O O . PRO A 1 73 ? -7.695 0.296 7.105 1 97 73 PRO A O 1
ATOM 592 N N . THR A 1 74 ? -7.344 -1.662 8.094 1 95.44 74 THR A N 1
ATOM 593 C CA . THR A 1 74 ? -6.496 -1.153 9.164 1 95.44 74 THR A CA 1
ATOM 594 C C . THR A 1 74 ? -5.039 -1.535 8.938 1 95.44 74 THR A C 1
ATOM 596 O O . THR A 1 74 ? -4.719 -2.238 7.973 1 95.44 74 THR A O 1
ATOM 599 N N . THR A 1 75 ? -4.172 -1.083 9.781 1 94.06 75 THR A N 1
ATOM 600 C CA . THR A 1 75 ? -2.752 -1.395 9.664 1 94.06 75 THR A CA 1
ATOM 601 C C . THR A 1 75 ? -2.502 -2.881 9.906 1 94.06 75 THR A C 1
ATOM 603 O O . THR A 1 75 ? -1.568 -3.457 9.344 1 94.06 75 THR A O 1
ATOM 606 N N . VAL A 1 76 ? -3.369 -3.516 10.609 1 95.44 76 VAL A N 1
ATOM 607 C CA . VAL A 1 76 ? -3.242 -4.945 10.883 1 95.44 76 VAL A CA 1
ATOM 608 C C . VAL A 1 76 ? -3.463 -5.734 9.594 1 95.44 76 VAL A C 1
ATOM 610 O O . VAL A 1 76 ? -2.723 -6.676 9.305 1 95.44 76 VAL A O 1
ATOM 613 N N . HIS A 1 77 ? -4.461 -5.316 8.844 1 97.62 77 HIS A N 1
ATOM 614 C CA . HIS A 1 77 ? -4.746 -5.988 7.582 1 97.62 77 HIS A CA 1
ATOM 615 C C . HIS A 1 77 ? -3.6 -5.812 6.594 1 97.62 77 HIS A C 1
ATOM 617 O O . HIS A 1 77 ? -3.223 -6.758 5.898 1 97.62 77 HIS A O 1
ATOM 623 N N . TRP A 1 78 ? -2.998 -4.605 6.555 1 97.19 78 TRP A N 1
ATOM 624 C CA . TRP A 1 78 ? -1.841 -4.348 5.703 1 97.19 78 TRP A CA 1
ATOM 625 C C . TRP A 1 78 ? -0.674 -5.254 6.086 1 97.19 78 TRP A C 1
ATOM 627 O O . TRP A 1 78 ? 0.025 -5.777 5.215 1 97.19 78 TRP A O 1
ATOM 637 N N . ALA A 1 79 ? -0.485 -5.398 7.379 1 96.44 79 ALA A N 1
ATOM 638 C CA . ALA A 1 79 ? 0.607 -6.258 7.832 1 96.44 79 ALA A CA 1
ATOM 639 C C . ALA A 1 79 ? 0.451 -7.676 7.289 1 96.44 79 ALA A C 1
ATOM 641 O O . ALA A 1 79 ? 1.437 -8.32 6.922 1 96.44 79 ALA A O 1
ATOM 642 N N . VAL A 1 80 ? -0.753 -8.172 7.246 1 97.88 80 VAL A N 1
ATOM 643 C CA . VAL A 1 80 ? -1.021 -9.508 6.719 1 97.88 80 VAL A CA 1
ATOM 644 C C . VAL A 1 80 ? -0.71 -9.539 5.223 1 97.88 80 VAL A C 1
ATOM 646 O O . VAL A 1 80 ? -0.097 -10.492 4.73 1 97.88 80 VAL A O 1
ATOM 649 N N . VAL A 1 81 ? -1.132 -8.477 4.508 1 98.31 81 VAL A N 1
ATOM 650 C CA . VAL A 1 81 ? -0.857 -8.391 3.076 1 98.31 81 VAL A CA 1
ATOM 651 C C . VAL A 1 81 ? 0.651 -8.406 2.838 1 98.31 81 VAL A C 1
ATOM 653 O O . VAL A 1 81 ? 1.132 -9.094 1.929 1 98.31 81 VAL A O 1
ATOM 656 N N . LEU A 1 82 ? 1.427 -7.773 3.713 1 97.31 82 LEU A N 1
ATOM 657 C CA . LEU A 1 82 ? 2.879 -7.738 3.57 1 97.31 82 LEU A CA 1
ATOM 658 C C . LEU A 1 82 ? 3.482 -9.117 3.809 1 97.31 82 LEU A C 1
ATOM 660 O O . LEU A 1 82 ? 4.484 -9.477 3.186 1 97.31 82 LEU A O 1
ATOM 664 N N . ARG A 1 83 ? 2.896 -9.883 4.66 1 97.88 83 ARG A N 1
ATOM 665 C CA . ARG A 1 83 ? 3.342 -11.258 4.871 1 97.88 83 ARG A CA 1
ATOM 666 C C . ARG A 1 83 ? 3.09 -12.117 3.635 1 97.88 83 ARG A C 1
ATOM 668 O O . ARG A 1 83 ? 3.926 -12.945 3.266 1 97.88 83 ARG A O 1
ATOM 675 N N . ILE A 1 84 ? 1.928 -11.914 2.973 1 98.31 84 ILE A N 1
ATOM 676 C CA . ILE A 1 84 ? 1.616 -12.633 1.741 1 98.31 84 ILE A CA 1
ATOM 677 C C . ILE A 1 84 ? 2.648 -12.289 0.669 1 98.31 84 ILE A C 1
ATOM 679 O O . ILE A 1 84 ? 3.152 -13.172 -0.023 1 98.31 84 ILE A O 1
ATOM 683 N N . ILE A 1 85 ? 2.979 -10.984 0.56 1 97.81 85 ILE A N 1
ATOM 684 C CA . ILE A 1 85 ? 3.947 -10.516 -0.424 1 97.81 85 ILE A CA 1
ATOM 685 C C . ILE A 1 85 ? 5.301 -11.18 -0.175 1 97.81 85 ILE A C 1
ATOM 687 O O . ILE A 1 85 ? 5.949 -11.648 -1.112 1 97.81 85 ILE A O 1
ATOM 691 N N . ARG A 1 86 ? 5.746 -11.242 1.077 1 97.19 86 ARG A N 1
ATOM 692 C CA . ARG A 1 86 ? 7.004 -11.891 1.435 1 97.19 86 ARG A CA 1
ATOM 693 C C . ARG A 1 86 ? 6.98 -13.367 1.059 1 97.19 86 ARG A C 1
ATOM 695 O O . ARG A 1 86 ? 7.965 -13.891 0.532 1 97.19 86 ARG A O 1
ATOM 702 N N . TYR A 1 87 ? 5.879 -14.062 1.303 1 97.88 87 TYR A N 1
ATOM 703 C CA . TYR A 1 87 ? 5.707 -15.477 0.993 1 97.88 87 TYR A CA 1
ATOM 704 C C . TYR A 1 87 ? 5.828 -15.727 -0.506 1 97.88 87 TYR A C 1
ATOM 706 O O . TYR A 1 87 ? 6.504 -16.656 -0.932 1 97.88 87 TYR A O 1
ATOM 714 N N . LEU A 1 88 ? 5.188 -14.844 -1.261 1 97.06 88 LEU A N 1
ATOM 715 C CA . LEU A 1 88 ? 5.188 -14.984 -2.713 1 97.06 88 LEU A CA 1
ATOM 716 C C . LEU A 1 88 ? 6.594 -14.82 -3.275 1 97.06 88 LEU A C 1
ATOM 718 O O . LEU A 1 88 ? 6.957 -15.477 -4.254 1 97.06 88 LEU A O 1
ATOM 722 N N . ARG A 1 89 ? 7.363 -13.906 -2.648 1 96.25 89 ARG A N 1
ATOM 723 C CA . ARG A 1 89 ? 8.742 -13.727 -3.082 1 96.25 89 ARG A CA 1
ATOM 724 C C . ARG A 1 89 ? 9.531 -15.031 -2.975 1 96.25 89 ARG A C 1
ATOM 726 O O . ARG A 1 89 ? 10.352 -15.344 -3.842 1 96.25 89 ARG A O 1
ATOM 733 N N . GLY A 1 90 ? 9.219 -15.836 -2.035 1 96.5 90 GLY A N 1
ATOM 734 C CA . GLY A 1 90 ? 9.922 -17.094 -1.8 1 96.5 90 GLY A CA 1
ATOM 735 C C . GLY A 1 90 ? 9.336 -18.25 -2.58 1 96.5 90 GLY A C 1
ATOM 736 O O . GLY A 1 90 ? 9.945 -19.328 -2.646 1 96.5 90 GLY A O 1
ATOM 737 N N . THR A 1 91 ? 8.188 -18.031 -3.236 1 96.31 91 THR A N 1
ATOM 738 C CA . THR A 1 91 ? 7.504 -19.141 -3.904 1 96.31 91 THR A CA 1
ATOM 739 C C . THR A 1 91 ? 7.102 -18.75 -5.324 1 96.31 91 THR A C 1
ATOM 741 O O . THR A 1 91 ? 6.102 -19.234 -5.852 1 96.31 91 THR A O 1
ATOM 744 N N . GLN A 1 92 ? 7.73 -17.812 -5.914 1 93.56 92 GLN A N 1
ATOM 745 C CA . GLN A 1 92 ? 7.324 -17.172 -7.164 1 93.56 92 GLN A CA 1
ATOM 746 C C . GLN A 1 92 ? 7.34 -18.172 -8.32 1 93.56 92 GLN A C 1
ATOM 748 O O . GLN A 1 92 ? 6.656 -17.969 -9.328 1 93.56 92 GLN A O 1
ATOM 753 N N . PHE A 1 93 ? 7.984 -19.375 -8.141 1 91.81 93 PHE A N 1
ATOM 754 C CA . PHE A 1 93 ? 8.164 -20.25 -9.289 1 91.81 93 PHE A CA 1
ATOM 755 C C . PHE A 1 93 ? 7.367 -21.547 -9.109 1 91.81 93 PHE A C 1
ATOM 757 O O . PHE A 1 93 ? 7.555 -22.5 -9.859 1 91.81 93 PHE A O 1
ATOM 764 N N . GLN A 1 94 ? 6.555 -21.531 -8.125 1 91.12 94 GLN A N 1
ATOM 765 C CA . GLN A 1 94 ? 5.676 -22.672 -7.941 1 91.12 94 GLN A CA 1
ATOM 766 C C . GLN A 1 94 ? 4.621 -22.75 -9.047 1 91.12 94 GLN A C 1
ATOM 768 O O . GLN A 1 94 ? 4.078 -21.719 -9.453 1 91.12 94 GLN A O 1
ATOM 773 N N . SER A 1 95 ? 4.344 -23.906 -9.547 1 91.06 95 SER A N 1
ATOM 774 C CA . SER A 1 95 ? 3.365 -24.172 -10.594 1 91.06 95 SER A CA 1
ATOM 775 C C . SER A 1 95 ? 2.5 -25.375 -10.258 1 91.06 95 SER A C 1
ATOM 777 O O . SER A 1 95 ? 2.789 -26.109 -9.305 1 91.06 95 SER A O 1
ATOM 779 N N . ILE A 1 96 ? 1.41 -25.5 -10.93 1 89.75 96 ILE A N 1
ATOM 780 C CA . ILE A 1 96 ? 0.529 -26.641 -10.789 1 89.75 96 ILE A CA 1
ATOM 781 C C . ILE A 1 96 ? 0.677 -27.562 -12 1 89.75 96 ILE A C 1
ATOM 783 O O . ILE A 1 96 ? 0.657 -27.094 -13.141 1 89.75 96 ILE A O 1
ATOM 787 N N . LEU A 1 97 ? 0.853 -28.844 -11.773 1 87.56 97 LEU A N 1
ATOM 788 C CA . LEU A 1 97 ? 0.954 -29.859 -12.82 1 87.56 97 LEU A CA 1
ATOM 789 C C . LEU A 1 97 ? -0.292 -30.734 -12.852 1 87.56 97 LEU A C 1
ATOM 791 O O . LEU A 1 97 ? -0.697 -31.281 -11.828 1 87.56 97 LEU A O 1
ATOM 795 N N . PHE A 1 98 ? -0.952 -30.719 -14.055 1 84.44 98 PHE A N 1
ATOM 796 C CA . PHE A 1 98 ? -2.033 -31.672 -14.328 1 84.44 98 PHE A CA 1
ATOM 797 C C . PHE A 1 98 ? -1.54 -32.812 -15.188 1 84.44 98 PHE A C 1
ATOM 799 O O . PHE A 1 98 ? -1.225 -32.656 -16.359 1 84.44 98 PHE A O 1
ATOM 806 N N . LEU A 1 99 ? -1.487 -34 -14.539 1 82.88 99 LEU A N 1
ATOM 807 C CA . LEU A 1 99 ? -0.941 -35.156 -15.234 1 82.88 99 LEU A CA 1
ATOM 808 C C . LEU A 1 99 ? -1.974 -35.75 -16.188 1 82.88 99 LEU A C 1
ATOM 810 O O . LEU A 1 99 ? -3.172 -35.75 -15.891 1 82.88 99 LEU A O 1
ATOM 814 N N . SER A 1 100 ? -1.512 -35.969 -17.375 1 76.44 100 SER A N 1
ATOM 815 C CA . SER A 1 100 ? -2.357 -36.594 -18.375 1 76.44 100 SER A CA 1
ATOM 816 C C . SER A 1 100 ? -2.854 -37.938 -17.906 1 76.44 100 SER A C 1
ATOM 818 O O . SER A 1 100 ? -3.896 -38.438 -18.359 1 76.44 100 SER A O 1
ATOM 820 N N . SER A 1 101 ? -2.002 -38.531 -17.078 1 70.56 101 SER A N 1
ATOM 821 C CA . SER A 1 101 ? -2.459 -39.844 -16.641 1 70.56 101 SER A CA 1
ATOM 822 C C . SER A 1 101 ? -3.695 -39.719 -15.758 1 70.56 101 SER A C 1
ATOM 824 O O . SER A 1 101 ? -3.971 -38.656 -15.195 1 70.56 101 SER A O 1
ATOM 826 N N . SER A 1 102 ? -4.625 -40.656 -15.797 1 59.44 102 SER A N 1
ATOM 827 C CA . SER A 1 102 ? -5.98 -40.812 -15.266 1 59.44 102 SER A CA 1
ATOM 828 C C . SER A 1 102 ? -6.102 -40.188 -13.883 1 59.44 102 SER A C 1
ATOM 830 O O . SER A 1 102 ? -7.207 -40 -13.367 1 59.44 102 SER A O 1
ATOM 832 N N . SER A 1 103 ? -5.023 -40.188 -13.086 1 56.84 103 SER A N 1
ATOM 833 C CA . SER A 1 103 ? -5.414 -39.812 -11.727 1 56.84 103 SER A CA 1
ATOM 834 C C . SER A 1 103 ? -5.371 -38.312 -11.539 1 56.84 103 SER A C 1
ATOM 836 O O . SER A 1 103 ? -4.41 -37.656 -11.953 1 56.84 103 SER A O 1
ATOM 838 N N . LEU A 1 104 ? -6.41 -37.656 -11.672 1 54 104 LEU A N 1
ATOM 839 C CA . LEU A 1 104 ? -6.727 -36.25 -11.477 1 54 104 LEU A CA 1
ATOM 840 C C . LEU A 1 104 ? -5.926 -35.688 -10.312 1 54 104 LEU A C 1
ATOM 842 O O . LEU A 1 104 ? -6.492 -35.344 -9.273 1 54 104 LEU A O 1
ATOM 846 N N . GLU A 1 105 ? -4.508 -36.219 -10.234 1 55.03 105 GLU A N 1
ATOM 847 C CA . GLU A 1 105 ? -3.799 -35.656 -9.086 1 55.03 105 GLU A CA 1
ATOM 848 C C . GLU A 1 105 ? -3.236 -34.281 -9.398 1 55.03 105 GLU A C 1
ATOM 850 O O . GLU A 1 105 ? -2.557 -34.094 -10.414 1 55.03 105 GLU A O 1
ATOM 855 N N . LEU A 1 106 ? -3.729 -33.219 -8.883 1 56 106 LEU A N 1
ATOM 856 C CA . LEU A 1 106 ? -3.205 -31.859 -8.898 1 56 106 LEU A CA 1
ATOM 857 C C . LEU A 1 106 ? -1.91 -31.766 -8.094 1 56 106 LEU A C 1
ATOM 859 O O . LEU A 1 106 ? -1.879 -32.125 -6.914 1 56 106 LEU A O 1
ATOM 863 N N . ARG A 1 107 ? -0.642 -31.75 -8.766 1 60.84 107 ARG A N 1
ATOM 864 C CA . ARG A 1 107 ? 0.595 -31.562 -8.016 1 60.84 107 ARG A CA 1
ATOM 865 C C . ARG A 1 107 ? 1.158 -30.156 -8.203 1 60.84 107 ARG A C 1
ATOM 867 O O . ARG A 1 107 ? 1.15 -29.625 -9.32 1 60.84 107 ARG A O 1
ATOM 874 N N . VAL A 1 108 ? 1.362 -29.438 -7.184 1 55.62 108 VAL A N 1
ATOM 875 C CA . VAL A 1 108 ? 2.033 -28.141 -7.18 1 55.62 108 VAL A CA 1
ATOM 876 C C . VAL A 1 108 ? 3.539 -28.344 -7.348 1 55.62 108 VAL A C 1
ATOM 878 O O . VAL A 1 108 ? 4.145 -29.172 -6.66 1 55.62 108 VAL A O 1
ATOM 881 N N . TYR A 1 109 ? 4.18 -28.016 -8.516 1 60.19 109 TYR A N 1
ATOM 882 C CA . TYR A 1 109 ? 5.605 -28.172 -8.773 1 60.19 109 TYR A CA 1
ATOM 883 C C . TYR A 1 109 ? 6.293 -26.828 -8.922 1 60.19 109 TYR A C 1
ATOM 885 O O . TYR A 1 109 ? 5.652 -25.828 -9.289 1 60.19 109 TYR A O 1
ATOM 893 N N . SER A 1 110 ? 7.539 -26.844 -8.312 1 57.38 110 SER A N 1
ATOM 894 C CA . SER A 1 110 ? 8.367 -25.703 -8.656 1 57.38 110 SER A CA 1
ATOM 895 C C . SER A 1 110 ? 8.836 -25.766 -10.109 1 57.38 110 SER A C 1
ATOM 897 O O . SER A 1 110 ? 9.078 -26.859 -10.625 1 57.38 110 SER A O 1
ATOM 899 N N . ASP A 1 111 ? 8.57 -24.844 -10.891 1 56.12 111 ASP A N 1
ATOM 900 C CA . ASP A 1 111 ? 8.867 -24.781 -12.32 1 56.12 111 ASP A CA 1
ATOM 901 C C . ASP A 1 111 ? 10.25 -25.344 -12.617 1 56.12 111 ASP A C 1
ATOM 903 O O . ASP A 1 111 ? 10.477 -25.938 -13.68 1 56.12 111 ASP A O 1
ATOM 907 N N . VAL A 1 112 ? 11.203 -25.219 -11.711 1 55.34 112 VAL A N 1
ATOM 908 C CA . VAL A 1 112 ? 12.578 -25.625 -12.008 1 55.34 112 VAL A CA 1
ATOM 909 C C . VAL A 1 112 ? 12.641 -27.141 -12.203 1 55.34 112 VAL A C 1
ATOM 911 O O . VAL A 1 112 ? 13.43 -27.625 -13.008 1 55.34 112 VAL A O 1
ATOM 914 N N . ASP A 1 113 ? 11.742 -27.828 -11.656 1 54.5 113 ASP A N 1
ATOM 915 C CA . ASP A 1 113 ? 11.859 -29.281 -11.672 1 54.5 113 ASP A CA 1
ATOM 916 C C . ASP A 1 113 ? 11.406 -29.859 -13.008 1 54.5 113 ASP A C 1
ATOM 918 O O . ASP A 1 113 ? 11.875 -30.922 -13.422 1 54.5 113 ASP A O 1
ATOM 922 N N . TRP A 1 114 ? 10.586 -29.234 -13.586 1 52.53 114 TRP A N 1
ATOM 923 C CA . TRP A 1 114 ? 9.977 -29.812 -14.781 1 52.53 114 TRP A CA 1
ATOM 924 C C . TRP A 1 114 ? 10.969 -29.828 -15.945 1 52.53 114 TRP A C 1
ATOM 926 O O . TRP A 1 114 ? 11.016 -30.797 -16.703 1 52.53 114 TRP A O 1
ATOM 936 N N . VAL A 1 115 ? 11.844 -28.922 -16.016 1 51 115 VAL A N 1
ATOM 937 C CA . VAL A 1 115 ? 12.797 -28.875 -17.125 1 51 115 VAL A CA 1
ATOM 938 C C . VAL A 1 115 ? 13.844 -29.984 -16.938 1 51 115 VAL A C 1
ATOM 940 O O . VAL A 1 115 ? 14.297 -30.578 -17.906 1 51 115 VAL A O 1
ATOM 943 N N . SER A 1 116 ? 14.102 -30.328 -15.781 1 48.38 116 SER A N 1
ATOM 944 C CA . SER A 1 116 ? 15.219 -31.219 -15.523 1 48.38 116 SER A CA 1
ATOM 945 C C . SER A 1 116 ? 14.859 -32.656 -15.852 1 48.38 116 SER A C 1
ATOM 947 O O . SER A 1 116 ? 15.734 -33.469 -16.203 1 48.38 116 SER A O 1
ATOM 949 N N . ASP A 1 117 ? 13.641 -33 -15.758 1 47.69 117 ASP A N 1
ATOM 950 C CA . ASP A 1 117 ? 13.336 -34.406 -15.875 1 47.69 117 ASP A CA 1
ATOM 951 C C . ASP A 1 117 ? 13.344 -34.844 -17.344 1 47.69 117 ASP A C 1
ATOM 953 O O . ASP A 1 117 ? 13.266 -36.062 -17.625 1 47.69 117 ASP A O 1
ATOM 957 N N . THR A 1 118 ? 13.375 -33.969 -18.25 1 42.22 118 THR A N 1
ATOM 958 C CA . THR A 1 118 ? 13.359 -34.438 -19.625 1 42.22 118 THR A CA 1
ATOM 959 C C . THR A 1 118 ? 14.719 -35 -20.031 1 42.22 118 THR A C 1
ATOM 961 O O . THR A 1 118 ? 14.836 -35.688 -21.047 1 42.22 118 THR A O 1
ATOM 964 N N . THR A 1 119 ? 15.758 -34.688 -19.281 1 42.28 119 THR A N 1
ATOM 965 C CA . THR A 1 119 ? 17.062 -35.094 -19.797 1 42.28 119 THR A CA 1
ATOM 966 C C . THR A 1 119 ? 17.328 -36.562 -19.516 1 42.28 119 THR A C 1
ATOM 968 O O . THR A 1 119 ? 18.234 -37.156 -20.094 1 42.28 119 THR A O 1
ATOM 971 N N . TYR A 1 120 ? 16.719 -37.031 -18.391 1 41.59 120 TYR A N 1
ATOM 972 C CA . TYR A 1 120 ? 17.312 -38.312 -18.016 1 41.59 120 TYR A CA 1
ATOM 973 C C . TYR A 1 120 ? 16.734 -39.469 -18.844 1 41.59 120 TYR A C 1
ATOM 975 O O . TYR A 1 120 ? 16.828 -40.625 -18.469 1 41.59 120 TYR A O 1
ATOM 983 N N . ARG A 1 121 ? 15.883 -39.219 -19.906 1 44.62 121 ARG A N 1
ATOM 984 C CA . ARG A 1 121 ? 15.391 -40.406 -20.578 1 44.62 121 ARG A CA 1
ATOM 985 C C . ARG A 1 121 ? 16.391 -40.906 -21.609 1 44.62 121 ARG A C 1
ATOM 987 O O . ARG A 1 121 ? 16.031 -41.719 -22.5 1 44.62 121 ARG A O 1
ATOM 994 N N . LYS A 1 122 ? 17.609 -40.406 -21.781 1 40.62 122 LYS A N 1
ATOM 995 C CA . LYS A 1 122 ? 18.391 -40.875 -22.922 1 40.62 122 LYS A CA 1
ATOM 996 C C . LYS A 1 122 ? 18.641 -42.375 -22.859 1 40.62 122 LYS A C 1
ATOM 998 O O . LYS A 1 122 ? 18.406 -43.094 -23.844 1 40.62 122 LYS A O 1
ATOM 1003 N N . SER A 1 123 ? 19.844 -42.75 -22.328 1 35.06 123 SER A N 1
ATOM 1004 C CA . SER A 1 123 ? 20.891 -43.469 -23.047 1 35.06 123 SER A CA 1
ATOM 1005 C C . SER A 1 123 ? 20.625 -44.969 -23.078 1 35.06 123 SER A C 1
ATOM 1007 O O . SER A 1 123 ? 21.344 -45.719 -23.734 1 35.06 123 SER A O 1
ATOM 1009 N N . THR A 1 124 ? 19.906 -45.562 -22 1 36.34 124 THR A N 1
ATOM 1010 C CA . THR A 1 124 ? 20.562 -46.875 -21.906 1 36.34 124 THR A CA 1
ATOM 1011 C C . THR A 1 124 ? 20 -47.844 -22.953 1 36.34 124 THR A C 1
ATOM 1013 O O . THR A 1 124 ? 18.859 -48.281 -22.844 1 36.34 124 THR A O 1
ATOM 1016 N N . THR A 1 125 ? 19.844 -47.469 -24.312 1 33.47 125 THR A N 1
ATOM 1017 C CA . THR A 1 125 ? 19.766 -48.594 -25.219 1 33.47 125 THR A CA 1
ATOM 1018 C C . THR A 1 125 ? 21.078 -49.375 -25.219 1 33.47 125 THR A C 1
ATOM 1020 O O . THR A 1 125 ? 22.141 -48.812 -25 1 33.47 125 THR A O 1
ATOM 1023 N N . MET B 1 1 ? 15.156 -31.625 -28.891 1 27.52 1 MET B N 1
ATOM 1024 C CA . MET B 1 1 ? 14.492 -30.328 -28.828 1 27.52 1 MET B CA 1
ATOM 1025 C C . MET B 1 1 ? 13.094 -30.453 -28.234 1 27.52 1 MET B C 1
ATOM 1027 O O . MET B 1 1 ? 12.227 -31.094 -28.828 1 27.52 1 MET B O 1
ATOM 1031 N N . GLU B 1 2 ? 12.961 -30.797 -26.922 1 38.31 2 GLU B N 1
ATOM 1032 C CA . GLU B 1 2 ? 11.703 -31.141 -26.25 1 38.31 2 GLU B CA 1
ATOM 1033 C C . GLU B 1 2 ? 10.648 -30.062 -26.5 1 38.31 2 GLU B C 1
ATOM 1035 O O . GLU B 1 2 ? 10.945 -28.859 -26.422 1 38.31 2 GLU B O 1
ATOM 1040 N N . ASP B 1 3 ? 9.812 -30.297 -27.438 1 38.94 3 ASP B N 1
ATOM 1041 C CA . ASP B 1 3 ? 8.68 -29.469 -27.844 1 38.94 3 ASP B CA 1
ATOM 1042 C C . AS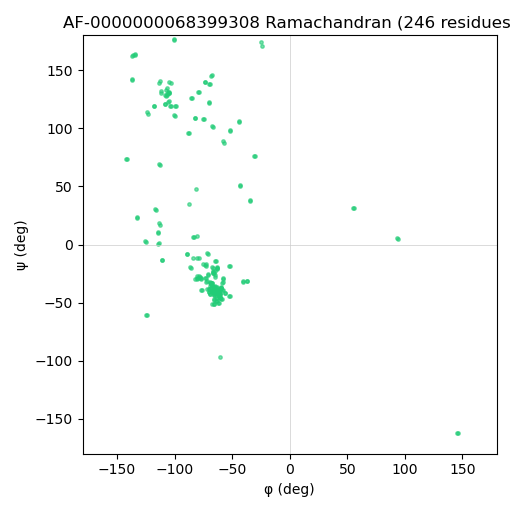P B 1 3 ? 7.93 -28.938 -26.641 1 38.94 3 ASP B C 1
ATOM 1044 O O . ASP B 1 3 ? 7.176 -29.672 -25.984 1 38.94 3 ASP B O 1
ATOM 1048 N N . LEU B 1 4 ? 8.617 -28.328 -25.641 1 45.72 4 LEU B N 1
ATOM 1049 C CA . LEU B 1 4 ? 7.754 -27.562 -24.734 1 45.72 4 LEU B CA 1
ATOM 1050 C C . LEU B 1 4 ? 6.539 -27.016 -25.484 1 45.72 4 LEU B C 1
ATOM 1052 O O . LEU B 1 4 ? 6.684 -26.266 -26.438 1 45.72 4 LEU B O 1
ATOM 1056 N N . GLY B 1 5 ? 5.617 -27.891 -25.734 1 51.69 5 GLY B N 1
ATOM 1057 C CA . GLY B 1 5 ? 4.426 -27.422 -26.422 1 51.69 5 GLY B CA 1
ATOM 1058 C C . GLY B 1 5 ? 4.168 -25.938 -26.234 1 51.69 5 GLY B C 1
ATOM 1059 O O . GLY B 1 5 ? 4.957 -25.25 -25.578 1 51.69 5 GLY B O 1
ATOM 1060 N N . THR B 1 6 ? 3.23 -25.344 -26.953 1 60.34 6 THR B N 1
ATOM 1061 C CA . THR B 1 6 ? 2.816 -23.953 -27.141 1 60.34 6 THR B CA 1
ATOM 1062 C C . THR B 1 6 ? 2.441 -23.312 -25.812 1 60.34 6 THR B C 1
ATOM 1064 O O . THR B 1 6 ? 1.566 -23.812 -25.094 1 60.34 6 THR B O 1
ATOM 1067 N N . LEU B 1 7 ? 3.42 -22.766 -25.125 1 59.91 7 LEU B N 1
ATOM 1068 C CA . LEU B 1 7 ? 3.104 -21.859 -24.031 1 59.91 7 LEU B CA 1
ATOM 1069 C C . LEU B 1 7 ? 2.002 -20.891 -24.438 1 59.91 7 LEU B C 1
ATOM 1071 O O . LEU B 1 7 ? 2.102 -20.219 -25.469 1 59.91 7 LEU B O 1
ATOM 1075 N N . ARG B 1 8 ? 0.824 -21.141 -23.891 1 74.44 8 ARG B N 1
ATOM 1076 C CA . ARG B 1 8 ? -0.26 -20.188 -24.109 1 74.44 8 ARG B CA 1
ATOM 1077 C C . ARG B 1 8 ? -0.51 -19.344 -22.859 1 74.44 8 ARG B C 1
ATOM 1079 O O . ARG B 1 8 ? -0.115 -19.734 -21.75 1 74.44 8 ARG B O 1
ATOM 1086 N N . HIS B 1 9 ? -0.736 -18.156 -23.094 1 74.12 9 HIS B N 1
ATOM 1087 C CA . HIS B 1 9 ? -1.173 -17.266 -22.031 1 74.12 9 HIS B CA 1
ATOM 1088 C C . HIS B 1 9 ? -2.684 -17.062 -22.062 1 74.12 9 HIS B C 1
ATOM 1090 O O . HIS B 1 9 ? -3.254 -16.797 -23.125 1 74.12 9 HIS B O 1
ATOM 1096 N N . PHE B 1 10 ? -3.248 -17.484 -20.938 1 72.06 10 PHE B N 1
ATOM 1097 C CA . PHE B 1 10 ? -4.684 -17.266 -20.812 1 72.06 10 PHE B CA 1
ATOM 1098 C C . PHE B 1 10 ? -5.008 -16.469 -19.547 1 72.06 10 PHE B C 1
ATOM 1100 O O . PHE B 1 10 ? -4.734 -16.922 -18.438 1 72.06 10 PHE B O 1
ATOM 1107 N N . LEU B 1 11 ? -5.484 -15.312 -19.672 1 74.31 11 LEU B N 1
ATOM 1108 C CA . LEU B 1 11 ? -5.918 -14.461 -18.562 1 74.31 11 LEU B CA 1
ATOM 1109 C C . LEU B 1 11 ? -4.801 -14.281 -17.547 1 74.31 11 LEU B C 1
ATOM 1111 O O . LEU B 1 11 ? -5.047 -14.336 -16.344 1 74.31 11 LEU B O 1
ATOM 1115 N N . GLY B 1 12 ? -3.58 -14.305 -18.047 1 80.69 12 GLY B N 1
ATOM 1116 C CA . GLY B 1 12 ? -2.465 -14.062 -17.141 1 80.69 12 GLY B CA 1
ATOM 1117 C C . GLY B 1 12 ? -1.871 -15.336 -16.578 1 80.69 12 GLY B C 1
ATOM 1118 O O . GLY B 1 12 ? -0.963 -15.281 -15.742 1 80.69 12 GLY B O 1
ATOM 1119 N N . ILE B 1 13 ? -2.355 -16.484 -17.031 1 91.12 13 ILE B N 1
ATOM 1120 C CA . ILE B 1 13 ? -1.846 -17.781 -16.625 1 91.12 13 ILE B CA 1
ATOM 1121 C C . ILE B 1 13 ? -1.029 -18.391 -17.766 1 91.12 13 ILE B C 1
ATOM 1123 O O . ILE B 1 13 ? -1.472 -18.406 -18.906 1 91.12 13 ILE B O 1
ATOM 1127 N N . GLU B 1 14 ? 0.148 -18.812 -17.469 1 92.25 14 GLU B N 1
ATOM 1128 C CA . GLU B 1 14 ? 0.987 -19.547 -18.406 1 92.25 14 GLU B CA 1
ATOM 1129 C C . GLU B 1 14 ? 0.673 -21.031 -18.391 1 92.25 14 GLU B C 1
ATOM 1131 O O . GLU B 1 14 ? 0.644 -21.656 -17.328 1 92.25 14 GLU B O 1
ATOM 1136 N N . VAL B 1 15 ? 0.375 -21.562 -19.641 1 89.5 15 VAL B N 1
ATOM 1137 C CA . VAL B 1 15 ? 0.068 -22.984 -19.766 1 89.5 15 VAL B CA 1
ATOM 1138 C C . VAL B 1 15 ? 1.103 -23.656 -20.656 1 89.5 15 VAL B C 1
ATOM 1140 O O . VAL B 1 15 ? 1.351 -23.203 -21.781 1 89.5 15 VAL B O 1
ATOM 1143 N N . ALA B 1 16 ? 1.816 -24.625 -20.109 1 87.12 16 ALA B N 1
ATOM 1144 C CA . ALA B 1 16 ? 2.738 -25.453 -20.891 1 87.12 16 ALA B CA 1
ATOM 1145 C C . ALA B 1 16 ? 2.242 -26.891 -21 1 87.12 16 ALA B C 1
ATOM 1147 O O . ALA B 1 16 ? 1.777 -27.469 -20 1 87.12 16 ALA B O 1
ATOM 1148 N N . TYR B 1 17 ? 2.24 -27.375 -22.203 1 84.44 17 TYR B N 1
ATOM 1149 C CA . TYR B 1 17 ? 1.761 -28.734 -22.453 1 84.44 17 TYR B CA 1
ATOM 1150 C C . TYR B 1 17 ? 2.92 -29.672 -22.75 1 84.44 17 TYR B C 1
ATOM 1152 O O . TYR B 1 17 ? 3.869 -29.297 -23.453 1 84.44 17 TYR B O 1
ATOM 1160 N N . SER B 1 18 ? 2.852 -30.828 -22.109 1 79.31 18 SER B N 1
ATOM 1161 C CA . SER B 1 18 ? 3.742 -31.938 -22.438 1 79.31 18 SER B CA 1
ATOM 1162 C C . SER B 1 18 ? 2.984 -33.25 -22.484 1 79.31 18 SER B C 1
ATOM 1164 O O . SER B 1 18 ? 1.832 -33.344 -22.047 1 79.31 18 SER B O 1
ATOM 1166 N N . PRO B 1 19 ? 3.555 -34.25 -23.094 1 80.5 19 PRO B N 1
ATOM 1167 C CA . PRO B 1 19 ? 2.916 -35.562 -23.094 1 80.5 19 PRO B CA 1
ATOM 1168 C C . PRO B 1 19 ? 2.547 -36.031 -21.688 1 80.5 19 PRO B C 1
ATOM 1170 O O . PRO B 1 19 ? 1.644 -36.844 -21.531 1 80.5 19 PRO B O 1
ATOM 1173 N N . LYS B 1 20 ? 3.178 -35.406 -20.703 1 80.88 20 LYS B N 1
ATOM 1174 C CA . LYS B 1 20 ? 2.943 -35.781 -19.312 1 80.88 20 LYS B CA 1
ATOM 1175 C C . LYS B 1 20 ? 1.747 -35.062 -18.719 1 80.88 20 LYS B C 1
ATOM 1177 O O . LYS B 1 20 ? 1.2 -35.469 -17.703 1 80.88 20 LYS B O 1
ATOM 1182 N N . GLY B 1 21 ? 1.383 -33.938 -19.359 1 86.88 21 GLY B N 1
ATOM 1183 C CA . GLY B 1 21 ? 0.257 -33.188 -18.844 1 86.88 21 GLY B CA 1
ATOM 1184 C C . GLY B 1 21 ? 0.419 -31.688 -19.031 1 86.88 21 GLY B C 1
ATOM 1185 O O . GLY B 1 21 ? 1.076 -31.234 -19.984 1 86.88 21 GLY B O 1
ATOM 1186 N N . TYR B 1 22 ? -0.412 -30.938 -18.234 1 87.25 22 TYR B N 1
ATOM 1187 C CA . TYR B 1 22 ? -0.428 -29.484 -18.312 1 87.25 22 TYR B CA 1
ATOM 1188 C C . TYR B 1 22 ? 0.222 -28.859 -17.094 1 87.25 22 TYR B C 1
ATOM 1190 O O . TYR B 1 22 ? 0.005 -29.328 -15.961 1 87.25 22 TYR B O 1
ATOM 1198 N N . LEU B 1 23 ? 1.201 -27.938 -17.375 1 88.88 23 LEU B N 1
ATOM 1199 C CA . LEU B 1 23 ? 1.798 -27.125 -16.328 1 88.88 23 LEU B CA 1
ATOM 1200 C C . LEU B 1 23 ? 1.24 -25.703 -16.344 1 88.88 23 LEU B C 1
ATOM 1202 O O . LEU B 1 23 ? 1.305 -25.016 -17.375 1 88.88 23 LEU B O 1
ATOM 1206 N N . LEU B 1 24 ? 0.591 -25.297 -15.219 1 91.81 24 LEU B N 1
ATOM 1207 C CA . LEU B 1 24 ? 0.054 -23.953 -15.078 1 91.81 24 LEU B CA 1
ATOM 1208 C C . LEU B 1 24 ? 0.929 -23.109 -14.156 1 91.81 24 LEU B C 1
ATOM 1210 O O . LEU B 1 24 ? 1.3 -23.562 -13.07 1 91.81 24 LEU B O 1
ATOM 1214 N N . SER B 1 25 ? 1.301 -21.891 -14.602 1 93.12 25 SER B N 1
ATOM 1215 C CA . SER B 1 25 ? 2.146 -21 -13.805 1 93.12 25 SER B CA 1
ATOM 1216 C C . SER B 1 25 ? 1.648 -19.562 -13.859 1 93.12 25 SER B C 1
ATOM 1218 O O . SER B 1 25 ? 1.141 -19.109 -14.891 1 93.12 25 SER B O 1
ATOM 1220 N N . GLN B 1 26 ? 1.734 -18.906 -12.734 1 94.12 26 GLN B N 1
ATOM 1221 C CA . GLN B 1 26 ? 1.485 -17.469 -12.664 1 94.12 26 GLN B CA 1
ATOM 1222 C C . GLN B 1 26 ? 2.744 -16.703 -12.25 1 94.12 26 GLN B C 1
ATOM 1224 O O . GLN B 1 26 ? 2.662 -15.648 -11.625 1 94.12 26 GLN B O 1
ATOM 1229 N N . SER B 1 27 ? 3.887 -17.234 -12.594 1 94 27 SER B N 1
ATOM 1230 C CA . SER B 1 27 ? 5.16 -16.656 -12.18 1 94 27 SER B CA 1
ATOM 1231 C C . SER B 1 27 ? 5.332 -15.25 -12.719 1 94 27 SER B C 1
ATOM 1233 O O . SER B 1 27 ? 5.785 -14.352 -12 1 94 27 SER B O 1
ATOM 1235 N N . LYS B 1 28 ? 4.906 -15.039 -13.922 1 94.38 28 LYS B N 1
ATOM 1236 C CA . LYS B 1 28 ? 5.043 -13.711 -14.508 1 94.38 28 LYS B CA 1
ATOM 1237 C C . LYS B 1 28 ? 4.133 -12.703 -13.805 1 94.38 28 LYS B C 1
ATOM 1239 O O . LYS B 1 28 ? 4.512 -11.547 -13.617 1 94.38 28 LYS B O 1
ATOM 1244 N N . TYR B 1 29 ? 2.994 -13.211 -13.477 1 95.12 29 TYR B N 1
ATOM 1245 C CA . TYR B 1 29 ? 2.061 -12.344 -12.766 1 95.12 29 TYR B CA 1
ATOM 1246 C C . TYR B 1 29 ? 2.598 -11.977 -11.383 1 95.12 29 TYR B C 1
ATOM 1248 O O . TYR B 1 29 ? 2.514 -10.82 -10.969 1 95.12 29 TYR B O 1
ATOM 1256 N N . ILE B 1 30 ? 3.209 -12.891 -10.727 1 96.62 30 ILE B N 1
ATOM 1257 C CA . ILE B 1 30 ? 3.787 -12.648 -9.414 1 96.62 30 ILE B CA 1
ATOM 1258 C C . ILE B 1 30 ? 4.938 -11.648 -9.531 1 96.62 30 ILE B C 1
ATOM 1260 O O . ILE B 1 30 ? 5.051 -10.727 -8.719 1 96.62 30 ILE B O 1
ATOM 1264 N N . VAL B 1 31 ? 5.715 -11.828 -10.531 1 95.75 31 VAL B N 1
ATOM 1265 C CA . VAL B 1 31 ? 6.824 -10.906 -10.758 1 95.75 31 VAL B CA 1
ATOM 1266 C C . VAL B 1 31 ? 6.289 -9.492 -10.984 1 95.75 31 VAL B C 1
ATOM 1268 O O . VAL B 1 31 ? 6.84 -8.523 -10.461 1 95.75 31 VAL B O 1
ATOM 1271 N N . ASN B 1 32 ? 5.176 -9.398 -11.688 1 95.94 32 ASN B N 1
ATOM 1272 C CA . ASN B 1 32 ? 4.559 -8.094 -11.914 1 95.94 32 ASN B CA 1
ATOM 1273 C C . ASN B 1 32 ? 4.078 -7.469 -10.602 1 95.94 32 ASN B C 1
ATOM 1275 O O . ASN B 1 32 ? 4.238 -6.266 -10.391 1 95.94 32 ASN B O 1
ATOM 1279 N N . ILE B 1 33 ? 3.541 -8.266 -9.758 1 96.56 33 ILE B N 1
ATOM 1280 C CA . ILE B 1 33 ? 3.094 -7.766 -8.469 1 96.56 33 ILE B CA 1
ATOM 1281 C C . ILE B 1 33 ? 4.293 -7.258 -7.668 1 96.56 33 ILE B C 1
ATOM 1283 O O . ILE B 1 33 ? 4.281 -6.129 -7.172 1 96.56 33 ILE B O 1
ATOM 1287 N N . LEU B 1 34 ? 5.371 -8.039 -7.645 1 96.31 34 LEU B N 1
ATOM 1288 C CA . LEU B 1 34 ? 6.5 -7.793 -6.754 1 96.31 34 LEU B CA 1
ATOM 1289 C C . LEU B 1 34 ? 7.367 -6.652 -7.281 1 96.31 34 LEU B C 1
ATOM 1291 O O . LEU B 1 34 ? 7.922 -5.879 -6.496 1 96.31 34 LEU B O 1
ATOM 1295 N N . GLU B 1 35 ? 7.402 -6.465 -8.578 1 96.25 35 GLU B N 1
ATOM 1296 C CA . GLU B 1 35 ? 8.391 -5.551 -9.133 1 96.25 35 GLU B CA 1
ATOM 1297 C C . GLU B 1 35 ? 7.73 -4.293 -9.688 1 96.25 35 GLU B C 1
ATOM 1299 O O . GLU B 1 35 ? 8.406 -3.291 -9.945 1 96.25 35 GLU B O 1
ATOM 1304 N N . GLN B 1 36 ? 6.402 -4.348 -9.836 1 95.62 36 GLN B N 1
ATOM 1305 C CA . GLN B 1 36 ? 5.738 -3.191 -10.43 1 95.62 36 GLN B CA 1
ATOM 1306 C C . GLN B 1 36 ? 4.637 -2.662 -9.516 1 95.62 36 GLN B C 1
ATOM 1308 O O . GLN B 1 36 ? 4.754 -1.564 -8.969 1 95.62 36 GLN B O 1
ATOM 1313 N N . ALA B 1 37 ? 3.652 -3.521 -9.242 1 95.81 37 ALA B N 1
ATOM 1314 C CA . ALA B 1 37 ? 2.498 -3.039 -8.492 1 95.81 37 ALA B CA 1
ATOM 1315 C C . ALA B 1 37 ? 2.896 -2.643 -7.07 1 95.81 37 ALA B C 1
ATOM 1317 O O . ALA B 1 37 ? 2.623 -1.523 -6.633 1 95.81 37 ALA B O 1
ATOM 1318 N N . TYR B 1 38 ? 3.633 -3.492 -6.434 1 97.06 38 TYR B N 1
ATOM 1319 C CA . TYR B 1 38 ? 4.012 -3.314 -5.035 1 97.06 38 TYR B CA 1
ATOM 1320 C C . TYR B 1 38 ? 4.887 -2.078 -4.859 1 97.06 38 TYR B C 1
ATOM 1322 O O . TYR B 1 38 ? 4.566 -1.191 -4.066 1 97.06 38 TYR B O 1
ATOM 1330 N N . PRO B 1 39 ? 5.918 -1.833 -5.621 1 97.38 39 PRO B N 1
ATOM 1331 C CA . PRO B 1 39 ? 6.723 -0.615 -5.484 1 97.38 39 PRO B CA 1
ATOM 1332 C C . PRO B 1 39 ? 5.961 0.643 -5.898 1 97.38 39 PRO B C 1
ATOM 1334 O O . PRO B 1 39 ? 6.16 1.709 -5.312 1 97.38 39 PRO B O 1
ATOM 1337 N N . THR B 1 40 ? 5.074 0.523 -6.871 1 97.56 40 THR B N 1
ATOM 1338 C CA . THR B 1 40 ? 4.309 1.67 -7.348 1 97.56 40 THR B CA 1
ATOM 1339 C C . THR B 1 40 ? 3.346 2.16 -6.273 1 97.56 40 THR B C 1
ATOM 1341 O O . THR B 1 40 ? 3.211 3.365 -6.055 1 97.56 40 THR B O 1
ATOM 1344 N N . LEU B 1 41 ? 2.732 1.222 -5.594 1 97.94 41 LEU B N 1
ATOM 1345 C CA . LEU B 1 41 ? 1.817 1.575 -4.516 1 97.94 41 LEU B CA 1
ATOM 1346 C C . LEU B 1 41 ? 2.568 2.232 -3.361 1 97.94 41 LEU B C 1
ATOM 1348 O O . LEU B 1 41 ? 2.086 3.207 -2.777 1 97.94 41 LEU B O 1
ATOM 1352 N N . TYR B 1 42 ? 3.768 1.734 -3.066 1 98.25 42 TYR B N 1
ATOM 1353 C CA . TYR B 1 42 ? 4.637 2.322 -2.053 1 98.25 42 TYR B CA 1
ATOM 1354 C C . TYR B 1 42 ? 4.973 3.77 -2.396 1 98.25 42 TYR B C 1
ATOM 1356 O O . TYR B 1 42 ? 4.793 4.668 -1.571 1 98.25 42 TYR B O 1
ATOM 1364 N N . ARG B 1 43 ? 5.344 3.988 -3.615 1 98.25 43 ARG B N 1
ATOM 1365 C CA . ARG B 1 43 ? 5.738 5.316 -4.078 1 98.25 43 ARG B CA 1
ATOM 1366 C C . ARG B 1 43 ? 4.566 6.289 -4.004 1 98.25 43 ARG B C 1
ATOM 1368 O O . ARG B 1 43 ? 4.727 7.43 -3.562 1 98.25 43 ARG B O 1
ATOM 1375 N N . THR B 1 44 ? 3.422 5.801 -4.383 1 98 44 THR B N 1
ATOM 1376 C CA . THR B 1 44 ? 2.227 6.637 -4.363 1 98 44 THR B CA 1
ATOM 1377 C C . THR B 1 44 ? 1.926 7.121 -2.947 1 98 44 THR B C 1
ATOM 1379 O O . THR B 1 44 ? 1.701 8.312 -2.727 1 98 44 THR B O 1
ATOM 1382 N N . LEU B 1 45 ? 2 6.188 -2.002 1 98 45 LEU B N 1
ATOM 1383 C CA . LEU B 1 45 ? 1.687 6.551 -0.625 1 98 45 LEU B CA 1
ATOM 1384 C C . LEU B 1 45 ? 2.764 7.461 -0.043 1 98 45 LEU B C 1
ATOM 1386 O O . LEU B 1 45 ? 2.453 8.477 0.585 1 98 45 LEU B O 1
ATOM 1390 N N . VAL B 1 46 ? 4.027 7.156 -0.338 1 98.5 46 VAL B N 1
ATOM 1391 C CA . VAL B 1 46 ? 5.141 7.93 0.199 1 98.5 46 VAL B CA 1
ATOM 1392 C C . VAL B 1 46 ? 5.141 9.328 -0.405 1 98.5 46 VAL B C 1
ATOM 1394 O O . VAL B 1 46 ? 5.426 10.312 0.285 1 98.5 46 VAL B O 1
ATOM 1397 N N . ASP B 1 47 ? 4.754 9.484 -1.624 1 97.81 47 ASP B N 1
ATOM 1398 C CA . ASP B 1 47 ? 4.633 10.797 -2.252 1 97.81 47 ASP B CA 1
ATOM 1399 C C . ASP B 1 47 ? 3.609 11.664 -1.521 1 97.81 47 ASP B C 1
ATOM 1401 O O . ASP B 1 47 ? 3.838 12.859 -1.309 1 97.81 47 ASP B O 1
ATOM 1405 N N . SER B 1 48 ? 2.535 11.016 -1.197 1 97.31 48 SER B N 1
ATOM 1406 C CA . SER B 1 48 ? 1.515 11.742 -0.45 1 97.31 48 SER B CA 1
ATOM 1407 C C . SER B 1 48 ? 2.041 12.195 0.909 1 97.31 48 SER B C 1
ATOM 1409 O O . SER B 1 48 ? 1.732 13.297 1.365 1 97.31 48 SER B O 1
ATOM 1411 N N . LEU B 1 49 ? 2.854 11.391 1.555 1 98 49 LEU B N 1
ATOM 1412 C CA . LEU B 1 49 ? 3.422 11.727 2.855 1 98 49 LEU B CA 1
ATOM 1413 C C . LEU B 1 49 ? 4.449 12.852 2.729 1 98 49 LEU B C 1
ATOM 1415 O O . LEU B 1 49 ? 4.539 13.719 3.598 1 98 49 LEU B O 1
ATOM 1419 N N . VAL B 1 50 ? 5.262 12.828 1.62 1 97.88 50 VAL B N 1
ATOM 1420 C CA . VAL B 1 50 ? 6.25 13.875 1.381 1 97.88 50 VAL B CA 1
ATOM 1421 C C . VAL B 1 50 ? 5.555 15.234 1.282 1 97.88 50 VAL B C 1
ATOM 1423 O O . VAL B 1 50 ? 6.027 16.219 1.85 1 97.88 50 VAL B O 1
ATOM 1426 N N . TYR B 1 51 ? 4.402 15.234 0.692 1 96.19 51 TYR B N 1
ATOM 1427 C CA . TYR B 1 51 ? 3.637 16.469 0.548 1 96.19 51 TYR B CA 1
ATOM 1428 C C . TYR B 1 51 ? 3.188 17 1.907 1 96.19 51 TYR B C 1
ATOM 1430 O O . TYR B 1 51 ? 3.16 18.203 2.135 1 96.19 51 TYR B O 1
ATOM 1438 N N . LEU B 1 52 ? 2.859 16.109 2.781 1 95.69 52 LEU B N 1
ATOM 1439 C CA . LEU B 1 52 ? 2.398 16.469 4.117 1 95.69 52 LEU B CA 1
ATOM 1440 C C . LEU B 1 52 ? 3.504 17.156 4.902 1 95.69 52 LEU B C 1
ATOM 1442 O O . LEU B 1 52 ? 3.223 17.984 5.773 1 95.69 52 LEU B O 1
ATOM 1446 N N . THR B 1 53 ? 4.754 16.891 4.598 1 95.94 53 THR B N 1
ATOM 1447 C CA . THR B 1 53 ? 5.863 17.375 5.406 1 95.94 53 THR B CA 1
ATOM 1448 C C . THR B 1 53 ? 6.047 18.875 5.219 1 95.94 53 THR B C 1
ATOM 1450 O O . THR B 1 53 ? 6.824 19.516 5.941 1 95.94 53 THR B O 1
ATOM 1453 N N . ILE B 1 54 ? 5.34 19.5 4.293 1 92.69 54 ILE B N 1
ATOM 1454 C CA . ILE B 1 54 ? 5.387 20.938 4.086 1 92.69 54 ILE B CA 1
ATOM 1455 C C . ILE B 1 54 ? 5.039 21.656 5.387 1 92.69 54 ILE B C 1
ATOM 1457 O O . ILE B 1 54 ? 5.727 22.609 5.781 1 92.69 54 ILE B O 1
ATOM 1461 N N . ILE B 1 55 ? 3.996 21.156 6.152 1 91.88 55 ILE B N 1
ATOM 1462 C CA . ILE B 1 55 ? 3.639 21.859 7.379 1 91.88 55 ILE B CA 1
ATOM 1463 C C . ILE B 1 55 ? 3.682 20.875 8.555 1 91.88 55 ILE B C 1
ATOM 1465 O O . ILE B 1 55 ? 3.256 21.219 9.664 1 91.88 55 ILE B O 1
ATOM 1469 N N . ARG B 1 56 ? 4.082 19.562 8.242 1 93.75 56 ARG B N 1
ATOM 1470 C CA . ARG B 1 56 ? 4.223 18.547 9.289 1 93.75 56 ARG B CA 1
ATOM 1471 C C . ARG B 1 56 ? 5.68 18.141 9.469 1 93.75 56 ARG B C 1
ATOM 1473 O O . ARG B 1 56 ? 6.055 17.016 9.172 1 93.75 56 ARG B O 1
ATOM 1480 N N . PRO B 1 57 ? 6.48 19.078 9.984 1 93.25 57 PRO B N 1
A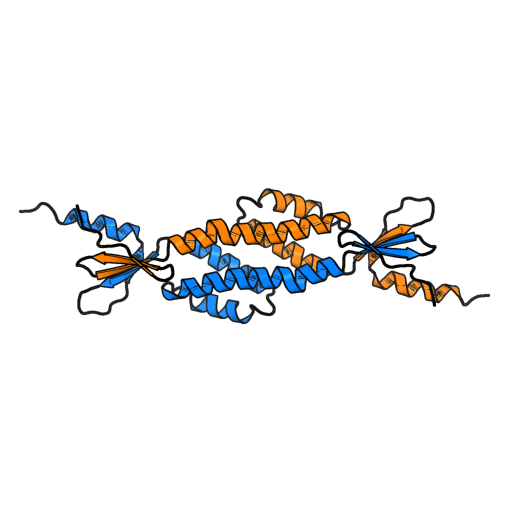TOM 1481 C CA . PRO B 1 57 ? 7.895 18.75 10.195 1 93.25 57 PRO B CA 1
ATOM 1482 C C . PRO B 1 57 ? 8.102 17.625 11.203 1 93.25 57 PRO B C 1
ATOM 1484 O O . PRO B 1 57 ? 9.148 16.969 11.203 1 93.25 57 PRO B O 1
ATOM 1487 N N . ASP B 1 58 ? 7.152 17.297 12.07 1 95.75 58 ASP B N 1
ATOM 1488 C CA . ASP B 1 58 ? 7.238 16.25 13.102 1 95.75 58 ASP B CA 1
ATOM 1489 C C . ASP B 1 58 ? 7.414 14.875 12.469 1 95.75 58 ASP B C 1
ATOM 1491 O O . ASP B 1 58 ? 7.969 13.969 13.094 1 95.75 58 ASP B O 1
ATOM 1495 N N . ILE B 1 59 ? 7.031 14.727 11.172 1 97.62 59 ILE B N 1
ATOM 1496 C CA . ILE B 1 59 ? 7.227 13.422 10.531 1 97.62 59 ILE B CA 1
ATOM 1497 C C . ILE B 1 59 ? 8.266 13.547 9.422 1 97.62 59 ILE B C 1
ATOM 1499 O O . ILE B 1 59 ? 8.516 12.586 8.688 1 97.62 59 ILE B O 1
ATOM 1503 N N . GLY B 1 60 ? 8.82 14.758 9.242 1 97.94 60 GLY B N 1
ATOM 1504 C CA . GLY B 1 60 ? 9.711 15.047 8.125 1 97.94 60 GLY B CA 1
ATOM 1505 C C . GLY B 1 60 ? 10.859 14.062 8.016 1 97.94 60 GLY B C 1
ATOM 1506 O O . GLY B 1 60 ? 11.133 13.539 6.93 1 97.94 60 GLY B O 1
ATOM 1507 N N . TYR B 1 61 ? 11.445 13.781 9.18 1 98.12 61 TYR B N 1
ATOM 1508 C CA . TYR B 1 61 ? 12.625 12.922 9.195 1 98.12 61 TYR B CA 1
ATOM 1509 C C . TYR B 1 61 ? 12.281 11.508 8.75 1 98.12 61 TYR B C 1
ATOM 1511 O O . TYR B 1 61 ? 12.93 10.945 7.867 1 98.12 61 TYR B O 1
ATOM 1519 N N . ILE B 1 62 ? 11.289 10.898 9.328 1 98.56 62 ILE B N 1
ATOM 1520 C CA . ILE B 1 62 ? 10.945 9.508 9.047 1 98.56 62 ILE B CA 1
ATOM 1521 C C . ILE B 1 62 ? 10.43 9.383 7.617 1 98.56 62 ILE B C 1
ATOM 1523 O O . ILE B 1 62 ? 10.68 8.375 6.949 1 98.56 62 ILE B O 1
ATOM 1527 N N . VAL B 1 63 ? 9.734 10.375 7.055 1 98.69 63 VAL B N 1
ATOM 1528 C CA . VAL B 1 63 ? 9.258 10.367 5.676 1 98.69 63 VAL B CA 1
ATOM 1529 C C . VAL B 1 63 ? 10.445 10.445 4.719 1 98.69 63 VAL B C 1
ATOM 1531 O O . VAL B 1 63 ? 10.453 9.789 3.674 1 98.69 63 VAL B O 1
ATOM 1534 N N . HIS B 1 64 ? 11.469 11.219 5.152 1 98.31 64 HIS B N 1
ATOM 1535 C CA . HIS B 1 64 ? 12.68 11.305 4.34 1 98.31 64 HIS B CA 1
ATOM 1536 C C . HIS B 1 64 ? 13.367 9.945 4.238 1 98.31 64 HIS B C 1
ATOM 1538 O O . HIS B 1 64 ? 13.82 9.555 3.16 1 98.31 64 HIS B O 1
ATOM 1544 N N . ILE B 1 65 ? 13.422 9.242 5.324 1 98.19 65 ILE B N 1
ATOM 1545 C CA . ILE B 1 65 ? 14.062 7.93 5.359 1 98.19 65 ILE B CA 1
ATOM 1546 C C . ILE B 1 65 ? 13.336 6.977 4.414 1 98.19 65 ILE B C 1
ATOM 1548 O O . ILE B 1 65 ? 13.953 6.352 3.551 1 98.19 65 ILE B O 1
ATOM 1552 N N . VAL B 1 66 ? 11.984 6.879 4.516 1 98.31 66 VAL B N 1
ATOM 1553 C CA . VAL B 1 66 ? 11.258 5.902 3.705 1 98.31 66 VAL B CA 1
ATOM 1554 C C . VAL B 1 66 ? 11.273 6.336 2.24 1 98.31 66 VAL B C 1
ATOM 1556 O O . VAL B 1 66 ? 11.172 5.496 1.341 1 98.31 66 VAL B O 1
ATOM 1559 N N . ASN B 1 67 ? 11.391 7.629 1.948 1 98.56 67 ASN B N 1
ATOM 1560 C CA . ASN B 1 67 ? 11.422 8.148 0.585 1 98.56 67 ASN B CA 1
ATOM 1561 C C . ASN B 1 67 ? 12.68 7.691 -0.158 1 98.56 67 ASN B C 1
ATOM 1563 O O . ASN B 1 67 ? 12.68 7.621 -1.388 1 98.56 67 ASN B O 1
ATOM 1567 N N . GLN B 1 68 ? 13.688 7.293 0.558 1 98.12 68 GLN B N 1
ATOM 1568 C CA . GLN B 1 68 ? 14.93 6.84 -0.05 1 98.12 68 GLN B CA 1
ATOM 1569 C C . GLN B 1 68 ? 14.766 5.465 -0.687 1 98.12 68 GLN B C 1
ATOM 1571 O O . GLN B 1 68 ? 15.547 5.078 -1.559 1 98.12 68 GLN B O 1
ATOM 1576 N N . PHE B 1 69 ? 13.758 4.75 -0.351 1 97.69 69 PHE B N 1
ATOM 1577 C CA . PHE B 1 69 ? 13.625 3.357 -0.764 1 97.69 69 PHE B CA 1
ATOM 1578 C C . PHE B 1 69 ? 12.461 3.184 -1.727 1 97.69 69 PHE B C 1
ATOM 1580 O O . PHE B 1 69 ? 11.977 2.066 -1.931 1 97.69 69 PHE B O 1
ATOM 1587 N N . VAL B 1 70 ? 11.969 4.289 -2.312 1 96.94 70 VAL B N 1
ATOM 1588 C CA . VAL B 1 70 ? 10.773 4.242 -3.141 1 96.94 70 VAL B CA 1
ATOM 1589 C C . VAL B 1 70 ? 11.031 3.4 -4.387 1 96.94 70 VAL B C 1
ATOM 1591 O O . VAL B 1 70 ? 10.102 2.836 -4.969 1 96.94 70 VAL B O 1
ATOM 1594 N N . VAL B 1 71 ? 12.312 3.225 -4.828 1 95.06 71 VAL B N 1
ATOM 1595 C CA . VAL B 1 71 ? 12.656 2.48 -6.031 1 95.06 71 VAL B CA 1
ATOM 1596 C C . VAL B 1 71 ? 12.547 0.982 -5.766 1 95.06 71 VAL B C 1
ATOM 1598 O O . VAL B 1 71 ? 12.086 0.225 -6.625 1 95.06 71 VAL B O 1
ATOM 1601 N N . SER B 1 72 ? 12.961 0.51 -4.586 1 95.25 72 SER B N 1
ATOM 1602 C CA . SER B 1 72 ? 12.938 -0.904 -4.223 1 95.25 72 SER B CA 1
ATOM 1603 C C . SER B 1 72 ? 12.547 -1.095 -2.762 1 95.25 72 SER B C 1
ATOM 1605 O O . SER B 1 72 ? 13.375 -1.473 -1.933 1 95.25 72 SER B O 1
ATOM 1607 N N . PRO B 1 73 ? 11.25 -0.883 -2.486 1 97 73 PRO B N 1
ATOM 1608 C CA . PRO B 1 73 ? 10.805 -1.004 -1.096 1 97 73 PRO B CA 1
ATOM 1609 C C . PRO B 1 73 ? 10.734 -2.453 -0.623 1 97 73 PRO B C 1
ATOM 1611 O O . PRO B 1 73 ? 10.352 -3.34 -1.393 1 97 73 PRO B O 1
ATOM 1614 N N . THR B 1 74 ? 11.141 -2.717 0.584 1 95.44 74 THR B N 1
ATOM 1615 C CA . THR B 1 74 ? 10.953 -4.004 1.24 1 95.44 74 THR B CA 1
ATOM 1616 C C . THR B 1 74 ? 9.781 -3.953 2.213 1 95.44 74 THR B C 1
ATOM 1618 O O . THR B 1 74 ? 9.172 -2.898 2.4 1 95.44 74 THR B O 1
ATOM 1621 N N . THR B 1 75 ? 9.461 -5.055 2.807 1 94.12 75 THR B N 1
ATOM 1622 C CA . THR B 1 75 ? 8.359 -5.117 3.762 1 94.12 75 THR B CA 1
ATOM 1623 C C . THR B 1 75 ? 8.68 -4.301 5.012 1 94.12 75 THR B C 1
ATOM 1625 O O . THR B 1 75 ? 7.773 -3.762 5.652 1 94.12 75 THR B O 1
ATOM 1628 N N . VAL B 1 76 ? 9.922 -4.102 5.285 1 95.56 76 VAL B N 1
ATOM 1629 C CA . VAL B 1 76 ? 10.344 -3.316 6.441 1 95.56 76 VAL B CA 1
ATOM 1630 C C . VAL B 1 76 ? 9.984 -1.847 6.223 1 95.56 76 VAL B C 1
ATOM 1632 O O . VAL B 1 76 ? 9.477 -1.182 7.129 1 95.56 76 VAL B O 1
ATOM 1635 N N . HIS B 1 77 ? 10.234 -1.386 5.012 1 97.62 77 HIS B N 1
ATOM 1636 C CA . HIS B 1 77 ? 9.914 0 4.688 1 97.62 77 HIS B CA 1
ATOM 1637 C C . HIS B 1 77 ? 8.406 0.245 4.738 1 97.62 77 HIS B C 1
ATOM 1639 O O . HIS B 1 77 ? 7.957 1.273 5.25 1 97.62 77 HIS B O 1
ATOM 1645 N N . TRP B 1 78 ? 7.605 -0.732 4.258 1 97.19 78 TRP B N 1
ATOM 1646 C CA . TRP B 1 78 ? 6.152 -0.641 4.328 1 97.19 78 TRP B CA 1
ATOM 1647 C C . TRP B 1 78 ? 5.68 -0.561 5.777 1 97.19 78 TRP B C 1
ATOM 1649 O O . TRP B 1 78 ? 4.773 0.209 6.102 1 97.19 78 TRP B O 1
ATOM 1659 N N . ALA B 1 79 ? 6.305 -1.361 6.605 1 96.5 79 ALA B N 1
ATOM 1660 C CA . ALA B 1 79 ? 5.922 -1.348 8.016 1 96.5 79 ALA B CA 1
ATOM 1661 C C . ALA B 1 79 ? 6.102 0.043 8.617 1 96.5 79 ALA B C 1
ATOM 1663 O O . ALA B 1 79 ? 5.281 0.486 9.43 1 96.5 79 ALA B O 1
ATOM 1664 N N . VAL B 1 80 ? 7.148 0.728 8.25 1 97.88 80 VAL B N 1
ATOM 1665 C CA . VAL B 1 80 ? 7.398 2.08 8.734 1 97.88 80 VAL B CA 1
ATOM 1666 C C . VAL B 1 80 ? 6.32 3.025 8.211 1 97.88 80 VAL B C 1
ATOM 1668 O O . VAL B 1 80 ? 5.805 3.863 8.953 1 97.88 80 VAL B O 1
ATOM 1671 N N . VAL B 1 81 ? 5.977 2.875 6.918 1 98.31 81 VAL B N 1
ATOM 1672 C CA . VAL B 1 81 ? 4.93 3.699 6.324 1 98.31 81 VAL B CA 1
ATOM 1673 C C . VAL B 1 81 ? 3.615 3.488 7.07 1 98.31 81 VAL B C 1
ATOM 1675 O O . VAL B 1 81 ? 2.896 4.449 7.359 1 98.31 81 VAL B O 1
ATOM 1678 N N . LEU B 1 82 ? 3.338 2.256 7.508 1 97.31 82 LEU B N 1
ATOM 1679 C CA . LEU B 1 82 ? 2.109 1.955 8.234 1 97.31 82 LEU B CA 1
ATOM 1680 C C . LEU B 1 82 ? 2.123 2.602 9.617 1 97.31 82 LEU B C 1
ATOM 1682 O O . LEU B 1 82 ? 1.078 3.014 10.125 1 97.31 82 LEU B O 1
ATOM 1686 N N . ARG B 1 83 ? 3.26 2.713 10.203 1 97.88 83 ARG B N 1
ATOM 1687 C CA . ARG B 1 83 ? 3.383 3.414 11.477 1 97.88 83 ARG B CA 1
ATOM 1688 C C . ARG B 1 83 ? 3.096 4.902 11.312 1 97.88 83 ARG B C 1
ATOM 1690 O O . ARG B 1 83 ? 2.441 5.512 12.164 1 97.88 83 ARG B O 1
ATOM 1697 N N . ILE B 1 84 ? 3.58 5.508 10.211 1 98.38 84 ILE B N 1
ATOM 1698 C CA . ILE B 1 84 ? 3.311 6.914 9.922 1 98.38 84 ILE B CA 1
ATOM 1699 C C . ILE B 1 84 ? 1.808 7.129 9.758 1 98.38 84 ILE B C 1
ATOM 1701 O O . ILE B 1 84 ? 1.247 8.078 10.305 1 98.38 84 ILE B O 1
ATOM 1705 N N . ILE B 1 85 ? 1.156 6.195 9.023 1 97.81 85 ILE B N 1
ATOM 1706 C CA . ILE B 1 85 ? -0.28 6.277 8.781 1 97.81 85 ILE B CA 1
ATOM 1707 C C . ILE B 1 85 ? -1.029 6.227 10.109 1 97.81 85 ILE B C 1
ATOM 1709 O O . ILE B 1 85 ? -1.949 7.012 10.344 1 97.81 85 ILE B O 1
ATOM 1713 N N . ARG B 1 86 ? -0.649 5.32 11 1 97.19 86 ARG B N 1
ATOM 1714 C CA . ARG B 1 86 ? -1.264 5.207 12.32 1 97.19 86 ARG B CA 1
ATOM 1715 C C . ARG B 1 86 ? -1.086 6.496 13.117 1 97.19 86 ARG B C 1
ATOM 1717 O O . ARG B 1 86 ? -2.02 6.961 13.773 1 97.19 86 ARG B O 1
ATOM 1724 N N . TYR B 1 87 ? 0.098 7.098 13.07 1 97.88 87 TYR B N 1
ATOM 1725 C CA . TYR B 1 87 ? 0.419 8.336 13.773 1 97.88 87 TYR B CA 1
ATOM 1726 C C . TYR B 1 87 ? -0.463 9.484 13.289 1 97.88 87 TYR B C 1
ATOM 1728 O O . TYR B 1 87 ? -0.997 10.242 14.094 1 97.88 87 TYR B O 1
ATOM 1736 N N . LEU B 1 88 ? -0.619 9.539 11.977 1 97.06 88 LEU B N 1
ATOM 1737 C CA . LEU B 1 88 ? -1.402 10.609 11.367 1 97.06 88 LEU B CA 1
ATOM 1738 C C . LEU B 1 88 ? -2.867 10.508 11.781 1 97.06 88 LEU B C 1
ATOM 1740 O O . LEU B 1 88 ? -3.537 11.531 11.953 1 97.06 88 LEU B O 1
ATOM 1744 N N . ARG B 1 89 ? -3.334 9.266 11.914 1 96.25 89 ARG B N 1
ATOM 1745 C CA . ARG B 1 89 ? -4.711 9.07 12.359 1 96.25 89 ARG B CA 1
ATOM 1746 C C . ARG B 1 89 ? -4.93 9.711 13.727 1 96.25 89 ARG B C 1
ATOM 1748 O O . ARG B 1 89 ? -5.984 10.297 13.984 1 96.25 89 ARG B O 1
ATOM 1755 N N . GLY B 1 90 ? -3.955 9.727 14.547 1 96.44 90 GLY B N 1
ATOM 1756 C CA . GLY B 1 90 ? -4.051 10.266 15.891 1 96.44 90 GLY B CA 1
ATOM 1757 C C . GLY B 1 90 ? -3.738 11.75 15.969 1 96.44 90 GLY B C 1
ATOM 1758 O O . GLY B 1 90 ? -3.969 12.383 17 1 96.44 90 GLY B O 1
ATOM 1759 N N . THR B 1 91 ? -3.26 12.328 14.852 1 96.38 91 THR B N 1
ATOM 1760 C CA . THR B 1 91 ? -2.82 13.719 14.883 1 96.38 91 THR B CA 1
ATOM 1761 C C . THR B 1 91 ? -3.404 14.5 13.703 1 96.38 91 THR B C 1
ATOM 1763 O O . THR B 1 91 ? -2.795 15.453 13.219 1 96.38 91 THR B O 1
ATOM 1766 N N . GLN B 1 92 ? -4.473 14.094 13.141 1 93.56 92 GLN B N 1
ATOM 1767 C CA . GLN B 1 92 ? -5.016 14.586 11.883 1 93.56 92 GLN B CA 1
ATOM 1768 C C . GLN B 1 92 ? -5.43 16.047 12 1 93.56 92 GLN B C 1
ATOM 1770 O O . GLN B 1 92 ? -5.496 16.766 10.992 1 93.56 92 GLN B O 1
ATOM 1775 N N . PHE B 1 93 ? -5.531 16.609 13.258 1 91.88 93 PHE B N 1
ATOM 1776 C CA . PHE B 1 93 ? -6.094 17.938 13.391 1 91.88 93 PHE B CA 1
ATOM 1777 C C . PHE B 1 93 ? -5.043 18.922 13.898 1 91.88 93 PHE B C 1
ATOM 1779 O O . PHE B 1 93 ? -5.371 20.047 14.281 1 91.88 93 PHE B O 1
ATOM 1786 N N . GLN B 1 94 ? -3.854 18.469 13.906 1 91.19 94 GLN B N 1
ATOM 1787 C CA . GLN B 1 94 ? -2.768 19.375 14.273 1 91.19 94 GLN B CA 1
ATOM 1788 C C . GLN B 1 94 ? -2.543 20.422 13.188 1 91.19 94 GLN B C 1
ATOM 1790 O O . GLN B 1 94 ? -2.604 20.125 12 1 91.19 94 GLN B O 1
ATOM 1795 N N . SER B 1 95 ? -2.322 21.641 13.57 1 91.06 95 SER B N 1
ATOM 1796 C CA . SER B 1 95 ? -2.08 22.766 12.688 1 91.06 95 SER B CA 1
ATOM 1797 C C . SER B 1 95 ? -0.902 23.609 13.172 1 91.06 95 SER B C 1
ATOM 1799 O O . SER B 1 95 ? -0.406 23.406 14.281 1 91.06 95 SER B O 1
ATOM 1801 N N . ILE B 1 96 ? -0.404 24.422 12.305 1 89.75 96 ILE B N 1
ATOM 1802 C CA . ILE B 1 96 ? 0.662 25.359 12.656 1 89.75 96 ILE B CA 1
ATOM 1803 C C . ILE B 1 96 ? 0.096 26.781 12.758 1 89.75 96 ILE B C 1
ATOM 1805 O O . ILE B 1 96 ? -0.648 27.219 11.883 1 89.75 96 ILE B O 1
ATOM 1809 N N . LEU B 1 97 ? 0.409 27.469 13.828 1 87.56 97 LEU B N 1
ATOM 1810 C CA . LEU B 1 97 ? -0.007 28.844 14.055 1 87.56 97 LEU B CA 1
ATOM 1811 C C . LEU B 1 97 ? 1.178 29.797 13.922 1 87.56 97 LEU B C 1
ATOM 1813 O O . LEU B 1 97 ? 2.217 29.594 14.555 1 87.56 97 LEU B O 1
ATOM 1817 N N . PHE B 1 98 ? 1.022 30.766 12.945 1 84.5 98 PHE B N 1
ATOM 1818 C CA . PHE B 1 98 ? 1.959 31.875 12.828 1 84.5 98 PHE B CA 1
ATOM 1819 C C . PHE B 1 98 ? 1.387 33.125 13.477 1 84.5 98 PHE B C 1
ATOM 1821 O O . PHE B 1 98 ? 0.434 33.719 12.953 1 84.5 98 PHE B O 1
ATOM 1828 N N . LEU B 1 99 ? 2.004 33.5 14.586 1 82.94 99 LEU B N 1
ATOM 1829 C CA . LEU B 1 99 ? 1.48 34.625 15.336 1 82.94 99 LEU B CA 1
ATOM 1830 C C . LEU B 1 99 ? 1.905 35.938 14.695 1 82.94 99 LEU B C 1
ATOM 1832 O O . LEU B 1 99 ? 3.014 36.062 14.164 1 82.94 99 LEU B O 1
ATOM 1836 N N . SER B 1 100 ? 0.922 36.781 14.523 1 76.44 100 SER B N 1
ATOM 1837 C CA . SER B 1 100 ? 1.17 38.094 13.984 1 76.44 100 SER B CA 1
ATOM 1838 C C . SER B 1 100 ? 2.178 38.875 14.836 1 76.44 100 SER B C 1
ATOM 1840 O O . SER B 1 100 ? 2.857 39.781 14.336 1 76.44 100 SER B O 1
ATOM 1842 N N . SER B 1 101 ? 2.133 38.5 16.109 1 70.5 101 SER B N 1
ATOM 1843 C CA . SER B 1 101 ? 3.078 39.25 16.938 1 70.5 101 SER B CA 1
ATOM 1844 C C . SER B 1 101 ? 4.52 38.875 16.578 1 70.5 101 SER B C 1
ATOM 1846 O O . SER B 1 101 ? 4.777 37.844 16 1 70.5 101 SER B O 1
ATOM 1848 N N . SER B 1 102 ? 5.48 39.781 16.625 1 59.5 102 SER B N 1
ATOM 1849 C CA . SER B 1 102 ? 6.875 39.875 16.203 1 59.5 102 SER B CA 1
ATOM 1850 C C . SER B 1 102 ? 7.598 38.562 16.391 1 59.5 102 SER B C 1
ATOM 1852 O O . SER B 1 102 ? 8.711 38.375 15.898 1 59.5 102 SER B O 1
ATOM 1854 N N . SER B 1 103 ? 7.211 37.75 17.406 1 56.75 103 SER B N 1
ATOM 1855 C CA . SER B 1 103 ? 8.195 36.688 17.578 1 56.75 103 SER B CA 1
ATOM 1856 C C . SER B 1 103 ? 7.883 35.5 16.688 1 56.75 103 SER B C 1
ATOM 1858 O O . SER B 1 103 ? 6.734 35.062 16.594 1 56.75 103 SER B O 1
ATOM 1860 N N . LEU B 1 104 ? 8.453 35.406 15.602 1 54.09 104 LEU B N 1
ATOM 1861 C CA . LEU B 1 104 ? 8.453 34.375 14.586 1 54.09 104 LEU B CA 1
ATOM 1862 C C . LEU B 1 104 ? 8.336 32.969 15.219 1 54.09 104 LEU B C 1
ATOM 1864 O O . LEU B 1 104 ? 9.266 32.188 15.125 1 54.09 104 LEU B O 1
ATOM 1868 N N . GLU B 1 105 ? 7.391 32.969 16.422 1 55.28 105 GLU B N 1
ATOM 1869 C CA . GLU B 1 105 ? 7.336 31.625 17.016 1 55.28 105 GLU B CA 1
ATOM 1870 C C . GLU B 1 105 ? 6.355 30.719 16.25 1 55.28 105 GLU B C 1
ATOM 1872 O O . GLU B 1 105 ? 5.207 31.109 16.016 1 55.28 105 GLU B O 1
ATOM 1877 N N . LEU B 1 106 ? 6.762 29.766 15.531 1 56.28 106 LEU B N 1
ATOM 1878 C CA . LEU B 1 106 ? 5.992 28.688 14.914 1 56.28 106 LEU B CA 1
ATOM 1879 C C . LEU B 1 106 ? 5.41 27.75 15.977 1 56.28 106 LEU B C 1
ATOM 1881 O O . LEU B 1 106 ? 6.145 27.219 16.812 1 56.28 106 LEU B O 1
ATOM 1885 N N . ARG B 1 107 ? 4.035 27.859 16.344 1 60.91 107 ARG B N 1
ATOM 1886 C CA . ARG B 1 107 ? 3.447 26.922 17.297 1 60.91 107 ARG B CA 1
ATOM 1887 C C . ARG B 1 107 ? 2.545 25.906 16.578 1 60.91 107 ARG B C 1
ATOM 1889 O O . ARG B 1 107 ? 1.783 26.281 15.688 1 60.91 107 ARG B O 1
ATOM 1896 N N . VAL B 1 108 ? 2.781 24.688 16.703 1 55.5 108 VAL B N 1
ATOM 1897 C CA . VAL B 1 108 ? 1.929 23.594 16.219 1 55.5 108 VAL B CA 1
ATOM 1898 C C . VAL B 1 108 ? 0.706 23.469 17.109 1 55.5 108 VAL B C 1
ATOM 1900 O O . VAL B 1 108 ? 0.832 23.422 18.344 1 55.5 108 VAL B O 1
ATOM 1903 N N . TYR B 1 109 ? -0.545 23.844 16.688 1 60.16 109 TYR B N 1
ATOM 1904 C CA . TYR B 1 109 ? -1.765 23.766 17.484 1 60.16 109 TYR B CA 1
ATOM 1905 C C . TYR B 1 109 ? -2.734 22.75 16.906 1 60.16 109 TYR B C 1
ATOM 1907 O O . TYR B 1 109 ? -2.695 22.469 15.703 1 60.16 109 TYR B O 1
ATOM 1915 N N . SER B 1 110 ? -3.328 22.016 17.906 1 57.38 110 SER B N 1
ATOM 1916 C CA . SER B 1 110 ? -4.465 21.234 17.438 1 57.38 110 SER B CA 1
ATOM 1917 C C . SER B 1 110 ? -5.645 22.125 17.078 1 57.38 110 SER B C 1
ATOM 1919 O O . SER B 1 110 ? -5.859 23.156 17.703 1 57.38 110 SER B O 1
ATOM 1921 N N . ASP B 1 111 ? -6.145 22.094 15.93 1 55.66 111 ASP B N 1
ATOM 1922 C CA . ASP B 1 111 ? -7.207 22.938 15.383 1 55.66 111 ASP B CA 1
ATOM 1923 C C . ASP B 1 111 ? -8.305 23.172 16.422 1 55.66 111 ASP B C 1
ATOM 1925 O O . ASP B 1 111 ? -8.938 24.234 16.422 1 55.66 111 ASP B O 1
ATOM 1929 N N . VAL B 1 112 ? -8.586 22.234 17.312 1 55.88 112 VAL B N 1
ATOM 1930 C CA . VAL B 1 112 ? -9.719 22.344 18.219 1 55.88 112 VAL B CA 1
ATOM 1931 C C . VAL B 1 112 ? -9.484 23.516 19.188 1 55.88 112 VAL B C 1
ATOM 1933 O O . VAL B 1 112 ? -10.438 24.188 19.594 1 55.88 112 VAL B O 1
ATOM 1936 N N . ASP B 1 113 ? -8.273 23.859 19.391 1 53.88 113 ASP B N 1
ATOM 1937 C CA . ASP B 1 113 ? -8 24.844 20.438 1 53.88 113 ASP B CA 1
ATOM 1938 C C . ASP B 1 113 ? -8.258 26.266 19.938 1 53.88 113 ASP B C 1
ATOM 1940 O O . ASP B 1 113 ? -8.586 27.156 20.719 1 53.88 113 ASP B O 1
ATOM 1944 N N . TRP B 1 114 ? -8.125 26.406 18.75 1 52.03 114 TRP B N 1
ATOM 1945 C CA . TRP B 1 114 ? -8.172 27.781 18.234 1 52.03 114 TRP B CA 1
ATOM 1946 C C . TRP B 1 114 ? -9.594 28.328 18.281 1 52.03 114 TRP B C 1
ATOM 1948 O O . TRP B 1 114 ? -9.797 29.5 18.609 1 52.03 114 TRP B O 1
ATOM 1958 N N . VAL B 1 115 ? -10.562 27.531 18.125 1 51.22 115 VAL B N 1
ATOM 1959 C CA . VAL B 1 115 ? -11.945 28.016 18.141 1 51.22 115 VAL B CA 1
ATOM 1960 C C . VAL B 1 115 ? -12.344 28.391 19.562 1 51.22 115 VAL B C 1
ATOM 1962 O O . VAL B 1 115 ? -13.078 29.359 19.781 1 51.22 115 VAL B O 1
ATOM 1965 N N . SER B 1 116 ? -11.797 27.781 20.469 1 48.31 116 SER B N 1
ATOM 1966 C CA . SER B 1 116 ? -12.273 27.938 21.844 1 48.31 116 SER B CA 1
ATOM 1967 C C . SER B 1 116 ? -11.766 29.234 22.453 1 48.31 116 SER B C 1
ATOM 1969 O O . SER B 1 116 ? -12.43 29.828 23.312 1 48.31 116 SER B O 1
ATOM 1971 N N . ASP B 1 117 ? -10.68 29.703 22.016 1 47.88 117 ASP B N 1
ATOM 1972 C CA . ASP B 1 117 ? -10.102 30.828 22.75 1 47.88 117 ASP B CA 1
ATOM 1973 C C . ASP B 1 117 ? -10.789 32.125 22.359 1 47.88 117 ASP B C 1
ATOM 1975 O O . ASP B 1 117 ? -10.555 33.156 22.984 1 47.88 117 ASP B O 1
ATOM 1979 N N . THR B 1 118 ? -11.57 32.156 21.344 1 42.78 118 THR B N 1
ATOM 1980 C CA . THR B 1 118 ? -12.203 33.438 21 1 42.78 118 THR B CA 1
ATOM 1981 C C . THR B 1 118 ? -13.305 33.781 22 1 42.78 118 THR B C 1
ATOM 1983 O O . THR B 1 118 ? -13.758 34.938 22.062 1 42.78 118 THR B O 1
ATOM 1986 N N . THR B 1 119 ? -13.781 32.812 22.734 1 43.25 119 THR B N 1
ATOM 1987 C CA . THR B 1 119 ? -14.953 33.156 23.531 1 43.25 119 THR B CA 1
ATOM 1988 C C . THR B 1 119 ? -14.547 33.938 24.781 1 43.25 119 THR B C 1
ATOM 1990 O O . THR B 1 119 ? -15.391 34.562 25.422 1 43.25 119 THR B O 1
ATOM 1993 N N . TYR B 1 120 ? -13.32 33.656 25.234 1 42.28 120 TYR B N 1
ATOM 1994 C CA . TYR B 1 120 ? -13.18 34.125 26.609 1 42.28 120 TYR B CA 1
ATOM 1995 C C . TYR B 1 120 ? -12.828 35.594 26.656 1 42.28 120 TYR B C 1
ATOM 1997 O O . TYR B 1 120 ? -12.422 36.125 27.703 1 42.28 120 TYR B O 1
ATOM 2005 N N . ARG B 1 121 ? -12.797 36.375 25.484 1 46.09 121 ARG B N 1
ATOM 2006 C CA . ARG B 1 121 ? -12.336 37.719 25.734 1 46.09 121 ARG B CA 1
ATOM 2007 C C . ARG B 1 121 ? -13.484 38.625 26.219 1 46.09 121 ARG B C 1
ATOM 2009 O O . ARG B 1 121 ? -13.312 39.812 26.375 1 46.09 121 ARG B O 1
ATOM 2016 N N . LYS B 1 122 ? -14.773 38.219 26.156 1 42.19 122 LYS B N 1
ATOM 2017 C CA . LYS B 1 122 ? -15.75 39.281 26.359 1 42.19 122 LYS B CA 1
ATOM 2018 C C . LYS B 1 122 ? -15.797 39.75 27.812 1 42.19 122 LYS B C 1
ATOM 2020 O O . LYS B 1 122 ? -16.344 40.781 28.125 1 42.19 122 LYS B O 1
ATOM 2025 N N . SER B 1 123 ? -15.664 38.812 28.734 1 35.22 123 SER B N 1
ATOM 2026 C CA . SER B 1 123 ? -16.547 39.219 29.828 1 35.22 123 SER B CA 1
ATOM 2027 C C . SER B 1 123 ? -16.031 40.5 30.5 1 35.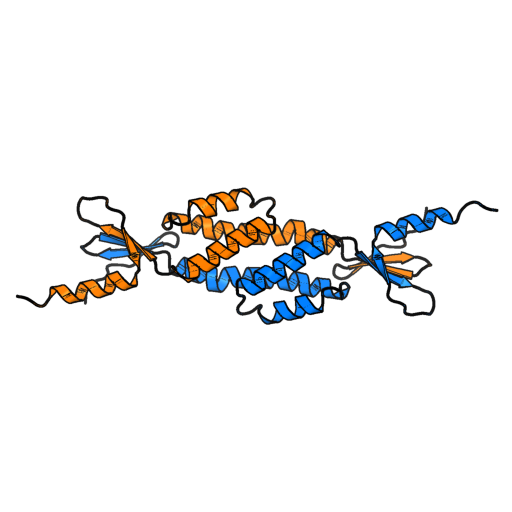22 123 SER B C 1
ATOM 2029 O O . SER B 1 123 ? -16.797 41.219 31.141 1 35.22 123 SER B O 1
ATOM 2031 N N . THR B 1 124 ? -14.711 40.594 30.922 1 35.88 124 THR B N 1
ATOM 2032 C CA . THR B 1 124 ? -14.695 41.25 32.219 1 35.88 124 THR B CA 1
ATOM 2033 C C . THR B 1 124 ? -14.633 42.75 32.062 1 35.88 124 THR B C 1
ATOM 2035 O O . THR B 1 124 ? -13.602 43.312 31.688 1 35.88 124 THR B O 1
ATOM 2038 N N . THR B 1 125 ? -15.273 43.469 31.016 1 33 125 THR B N 1
ATOM 2039 C CA . THR B 1 125 ? -15.367 44.906 31.328 1 33 125 THR B CA 1
ATOM 2040 C C . THR B 1 125 ? -16.344 45.125 32.469 1 33 125 THR B C 1
ATOM 2042 O O . THR B 1 125 ? -17.266 44.344 32.688 1 33 125 THR B O 1
#

Organism: Cicer arietinum (NCBI:txid3827)

Solvent-accessible surface area (backbone atoms only — not comparable to full-atom values): 14055 Å² total; per-residue (Å²): 130,82,68,67,38,74,70,41,77,54,98,68,32,39,34,37,39,46,97,63,22,41,37,40,32,44,37,70,49,46,48,42,41,67,70,42,51,51,26,50,50,50,35,55,54,48,51,55,51,56,61,50,32,78,79,36,62,90,49,35,64,63,48,52,58,53,56,71,34,39,86,70,60,50,66,68,50,50,53,52,52,44,50,50,54,54,51,43,69,77,48,41,50,48,20,33,34,40,44,59,57,87,60,86,50,81,40,79,37,52,55,74,56,64,67,58,62,68,64,77,73,65,69,91,118,131,82,67,67,36,74,68,41,77,54,97,68,32,39,35,37,39,49,95,62,22,39,38,39,33,45,36,68,50,46,48,42,40,68,70,42,53,50,28,50,49,50,34,55,54,46,51,56,51,56,60,49,32,77,80,35,61,92,50,36,66,64,48,53,59,54,56,72,34,39,85,70,58,51,67,68,50,50,52,52,52,45,51,51,54,55,51,42,70,77,48,41,50,47,22,34,35,40,45,60,56,86,60,88,51,80,40,79,36,52,54,74,57,64,67,57,62,68,65,70,71,65,66,88,117

pLDDT: mean 82.16, std 20.42, range [27.52, 98.69]

Sequence (250 aa):
MEDLGTLRHFLGIEVAYSPKGYLLSQSKYIVNILEQAYPTLYRTLVDSLVYLTIIRPDIGYIVHIVNQFVVSPTTVHWAVVLRIIRYLRGTQFQSILFLSSSSLELRVYSDVDWVSDTTYRKSTTMEDLGTLRHFLGIEVAYSPKGYLLSQSKYIVNILEQAYPTLYRTLVDSLVYLTIIRPDIGYIVHIVNQFVVSPTTVHWAVVLRIIRYLRGTQFQSILFLSSSSLELRVYSDVDWVSDTTYRKSTT